Protein AF-A0A2P6MT93-F1 (afdb_monomer_lite)

Radius of gyration: 32.1 Å; chains: 1; bounding box: 104×76×61 Å

pLDDT: mean 71.65, std 24.91, range [32.03, 97.88]

Organism: NCBI:txid1890364

Sequence (193 aa):
MPLACPETCETSFSGNAHRGGPADTPFPGRIHRAAKRSVAVHQSGEQAFTMATGSTISANSSDGACASPQKDGDVSISRVDLHKAIVVLMGQLQGTYILRYSSEVGHYALSVVISSKIGHFRIRHLVDSMRDDPIYILLLQKGLRLYFTSLKELIEECTHKDILSYKSGSEFKYVRLTSPPPSWAWQNASGGS

InterPro domains:
  IPR000980 SH2 domain [PF00017] (77-156)
  IPR000980 SH2 domain [PS50001] (70-181)
  IPR036860 SH2 domain superfamily [G3DSA:3.30.505.10] (76-185)
  IPR036860 SH2 domain superfamily [SSF55550] (81-163)

Structure (mmCIF, N/CA/C/O backbone):
data_AF-A0A2P6MT93-F1
#
_entry.id   AF-A0A2P6MT93-F1
#
loop_
_atom_site.group_PDB
_atom_site.id
_atom_site.type_symbol
_atom_site.label_atom_id
_atom_site.label_alt_id
_atom_site.label_comp_id
_atom_site.label_asym_id
_atom_site.label_entity_id
_atom_site.label_seq_id
_atom_site.pdbx_PDB_ins_code
_atom_site.Cartn_x
_atom_site.Cartn_y
_atom_site.Cartn_z
_atom_site.occupancy
_atom_site.B_iso_or_equiv
_atom_site.auth_seq_id
_atom_site.auth_comp_id
_atom_site.auth_asym_id
_atom_site.auth_atom_id
_atom_site.pdbx_PDB_model_num
ATOM 1 N N . MET A 1 1 ? -65.326 37.963 4.364 1.00 42.09 1 MET A N 1
ATOM 2 C CA . MET A 1 1 ? -64.220 38.859 4.764 1.00 42.09 1 MET A CA 1
ATOM 3 C C . MET A 1 1 ? -63.450 39.269 3.508 1.00 42.09 1 MET A C 1
ATOM 5 O O . MET A 1 1 ? -63.429 38.460 2.588 1.00 42.09 1 MET A O 1
ATOM 9 N N . PRO A 1 2 ? -62.953 40.514 3.417 1.00 45.00 2 PRO A N 1
ATOM 10 C CA . PRO A 1 2 ? -62.636 41.190 2.151 1.00 45.00 2 PRO A CA 1
ATOM 11 C C . PRO A 1 2 ? -61.124 41.270 1.806 1.00 45.00 2 PRO A C 1
ATOM 13 O O . PRO A 1 2 ? -60.307 41.073 2.697 1.00 45.00 2 PRO A O 1
ATOM 16 N N . LEU A 1 3 ? -60.841 41.676 0.545 1.00 40.28 3 LEU A N 1
ATOM 17 C CA . LEU A 1 3 ? -59.678 42.443 0.001 1.00 40.28 3 LEU A CA 1
ATOM 18 C C . LEU A 1 3 ? -58.282 41.759 -0.016 1.00 40.28 3 LEU A C 1
ATOM 20 O O . LEU A 1 3 ? -57.911 41.117 0.951 1.00 40.28 3 LEU A O 1
ATOM 24 N N . ALA A 1 4 ? -57.401 41.874 -1.023 1.00 40.25 4 ALA A N 1
ATOM 25 C CA . ALA A 1 4 ? -57.334 42.621 -2.287 1.00 40.25 4 ALA A CA 1
ATOM 26 C C . ALA A 1 4 ? -56.228 42.015 -3.208 1.00 40.25 4 ALA A C 1
ATOM 28 O O . ALA A 1 4 ? -55.355 41.292 -2.734 1.00 40.25 4 ALA A O 1
ATOM 29 N N . CYS A 1 5 ? -56.300 42.318 -4.511 1.00 33.97 5 CYS A N 1
ATOM 30 C CA . CYS A 1 5 ? -55.373 41.994 -5.622 1.00 33.97 5 CYS A CA 1
ATOM 31 C C . CYS A 1 5 ? -54.077 42.867 -5.599 1.00 33.97 5 CYS A C 1
ATOM 33 O O . CYS A 1 5 ? -53.897 43.573 -4.608 1.00 33.97 5 CYS A O 1
ATOM 35 N N . PRO A 1 6 ? -53.292 43.061 -6.697 1.00 60.00 6 PRO A N 1
ATOM 36 C CA . PRO A 1 6 ? -52.868 42.240 -7.864 1.00 60.00 6 PRO A CA 1
ATOM 37 C C . PRO A 1 6 ? -51.329 42.354 -8.146 1.00 60.00 6 PRO A C 1
ATOM 39 O O . PRO A 1 6 ? -50.619 43.035 -7.422 1.00 60.00 6 PRO A O 1
ATOM 42 N N . GLU A 1 7 ? -50.817 41.713 -9.212 1.00 42.16 7 GLU A N 1
ATOM 43 C CA . GLU A 1 7 ? -50.047 42.333 -10.330 1.00 42.16 7 GLU A CA 1
ATOM 44 C C . GLU A 1 7 ? -49.010 41.409 -11.008 1.00 42.16 7 GLU A C 1
ATOM 46 O O . GLU A 1 7 ? -48.214 40.699 -10.400 1.00 42.16 7 GLU A O 1
ATOM 51 N N . THR A 1 8 ? -49.106 41.442 -12.333 1.00 43.72 8 THR A N 1
ATOM 52 C CA . THR A 1 8 ? -48.373 40.781 -13.417 1.00 43.72 8 THR A CA 1
ATOM 53 C C . THR A 1 8 ? -47.054 41.475 -13.763 1.00 43.72 8 THR A C 1
ATOM 55 O O . THR A 1 8 ? -46.961 42.686 -13.606 1.00 43.72 8 THR A O 1
ATOM 58 N N . CYS A 1 9 ? -46.120 40.763 -14.409 1.00 32.03 9 CYS A N 1
ATOM 59 C CA . CYS A 1 9 ? -45.423 41.308 -15.585 1.00 32.03 9 CYS A CA 1
ATOM 60 C C . CYS A 1 9 ? -44.730 40.207 -16.406 1.00 32.03 9 CYS A C 1
ATOM 62 O O . CYS A 1 9 ? -43.763 39.586 -15.967 1.00 32.03 9 CYS A O 1
ATOM 64 N N . GLU A 1 10 ? -45.236 39.995 -17.620 1.00 39.12 10 GLU A N 1
ATOM 65 C CA . GLU A 1 10 ? -44.499 39.407 -18.734 1.00 39.12 10 GLU A CA 1
ATOM 66 C C . GLU A 1 10 ? -43.530 40.449 -19.311 1.00 39.12 10 GLU A C 1
ATOM 68 O O . GLU A 1 10 ? -43.851 41.635 -19.376 1.00 39.12 10 GLU A O 1
ATOM 73 N N . THR A 1 11 ? -42.377 40.022 -19.824 1.00 39.56 11 THR A N 1
ATOM 74 C CA . THR A 1 11 ? -41.812 40.648 -21.031 1.00 39.56 11 THR A CA 1
ATOM 75 C C . THR A 1 11 ? -40.855 39.695 -21.734 1.00 39.56 11 THR A C 1
ATOM 77 O O . THR A 1 11 ? -39.729 39.439 -21.320 1.00 39.56 11 THR A O 1
ATOM 80 N N . SER A 1 12 ? -41.353 39.172 -22.841 1.00 39.94 12 SER A N 1
ATOM 81 C CA . SER A 1 12 ? -40.621 38.616 -23.967 1.00 39.94 12 SER A CA 1
ATOM 82 C C . SER A 1 12 ? -39.716 39.659 -24.635 1.00 39.94 12 SER A C 1
ATOM 84 O O . SER A 1 12 ? -40.160 40.775 -24.896 1.00 39.94 12 SER A O 1
ATOM 86 N N . PHE A 1 13 ? -38.509 39.253 -25.042 1.00 35.31 13 PHE A N 1
ATOM 87 C CA . PHE A 1 13 ? -37.839 39.827 -26.211 1.00 35.31 13 PHE A CA 1
ATOM 88 C C . PHE A 1 13 ? -37.495 38.718 -27.206 1.00 35.31 13 PHE A C 1
ATOM 90 O O . PHE A 1 13 ? -36.785 37.759 -26.909 1.00 35.31 13 PHE A O 1
ATOM 97 N N . SER A 1 14 ? -38.078 38.883 -28.388 1.00 38.84 14 SER A N 1
ATOM 98 C CA . SER A 1 14 ? -37.839 38.162 -29.631 1.00 38.84 14 SER A CA 1
ATOM 99 C C . SER A 1 14 ? -36.532 38.640 -30.276 1.00 38.84 14 SER A C 1
ATOM 101 O O . SER A 1 14 ? -36.175 39.810 -30.143 1.00 38.84 14 SER A O 1
ATOM 103 N N . GLY A 1 15 ? -35.841 37.768 -31.015 1.00 33.34 15 GLY A N 1
ATOM 104 C CA . GLY A 1 15 ? -34.652 38.146 -31.784 1.00 33.34 15 GLY A CA 1
ATOM 105 C C . GLY A 1 15 ? -34.031 36.976 -32.539 1.00 33.34 15 GLY A C 1
ATOM 106 O O . GLY A 1 15 ? -33.208 36.246 -32.006 1.00 33.34 15 GLY A O 1
ATOM 107 N N . ASN A 1 16 ? -34.480 36.797 -33.774 1.00 36.91 16 ASN A N 1
ATOM 108 C CA . ASN A 1 16 ? -34.269 35.658 -34.661 1.00 36.91 16 ASN A CA 1
ATOM 109 C C . ASN A 1 16 ? -32.954 35.739 -35.482 1.00 36.91 16 ASN A C 1
ATOM 111 O O . ASN A 1 16 ? -32.383 36.815 -35.634 1.00 36.91 16 ASN A O 1
ATOM 115 N N . ALA A 1 17 ? -32.629 34.618 -36.144 1.00 35.69 17 ALA A N 1
ATOM 116 C CA . ALA A 1 17 ? -31.931 34.489 -37.439 1.00 35.69 17 ALA A CA 1
ATOM 117 C C . ALA A 1 17 ? -30.401 34.218 -37.516 1.00 35.69 17 ALA A C 1
ATOM 119 O O . ALA A 1 17 ? -29.557 35.096 -37.396 1.00 35.69 17 ALA A O 1
ATOM 120 N N . HIS A 1 18 ? -30.113 32.962 -37.895 1.00 39.84 18 HIS A N 1
ATOM 121 C CA . HIS A 1 18 ? -29.273 32.501 -39.019 1.00 39.84 18 HIS A CA 1
ATOM 122 C C . HIS A 1 18 ? -27.910 33.157 -39.316 1.00 39.84 18 HIS A C 1
ATOM 124 O O . HIS A 1 18 ? -27.861 34.260 -39.848 1.00 39.84 18 HIS A O 1
ATOM 130 N N . ARG A 1 19 ? -26.839 32.341 -39.296 1.00 37.31 19 ARG A N 1
ATOM 131 C CA . ARG A 1 19 ? -26.078 31.910 -40.500 1.00 37.31 19 ARG A CA 1
ATOM 132 C C . ARG A 1 19 ? -24.782 31.168 -40.134 1.00 37.31 19 ARG A C 1
ATOM 134 O O . ARG A 1 19 ? -23.988 31.671 -39.358 1.00 37.31 19 ARG A O 1
ATOM 141 N N . GLY A 1 20 ? -24.526 30.069 -40.849 1.00 33.91 20 GLY A N 1
ATOM 142 C CA . GLY A 1 20 ? -23.225 29.855 -41.497 1.00 33.91 20 GLY A CA 1
ATOM 143 C C . GLY A 1 20 ? -22.160 29.036 -40.763 1.00 33.91 20 GLY A C 1
ATOM 144 O O . GLY A 1 20 ? -21.320 29.606 -40.092 1.00 33.91 20 GLY A O 1
ATOM 145 N N . GLY A 1 21 ? -22.127 27.732 -41.053 1.00 34.66 21 GLY A N 1
ATOM 146 C CA . GLY A 1 21 ? -20.985 27.086 -41.726 1.00 34.66 21 GLY A CA 1
ATOM 147 C C . GLY A 1 21 ? -19.678 26.792 -40.952 1.00 34.66 21 GLY A C 1
ATOM 148 O O . GLY A 1 21 ? -19.340 27.490 -40.005 1.00 34.66 21 GLY A O 1
ATOM 149 N N . PRO A 1 22 ? -18.931 25.745 -41.366 1.00 53.75 22 PRO A N 1
ATOM 150 C CA . PRO A 1 22 ? -17.810 25.154 -40.629 1.00 53.75 22 PRO A CA 1
ATOM 151 C C . PRO A 1 22 ? -16.451 25.739 -41.052 1.00 53.75 22 PRO A C 1
ATOM 153 O O . PRO A 1 22 ? -16.307 26.129 -42.206 1.00 53.75 22 PRO A O 1
ATOM 156 N N . ALA A 1 23 ? -15.446 25.722 -40.167 1.00 36.19 23 ALA A N 1
ATOM 157 C CA . ALA A 1 23 ? -14.025 25.661 -40.544 1.00 36.19 23 ALA A CA 1
ATOM 158 C C . ALA A 1 23 ? -13.108 25.479 -39.318 1.00 36.19 23 ALA A C 1
ATOM 160 O O . ALA A 1 23 ? -13.153 26.254 -38.367 1.00 36.19 23 ALA A O 1
ATOM 161 N N . ASP A 1 24 ? -12.274 24.446 -39.410 1.00 39.91 24 ASP A N 1
ATOM 162 C CA . ASP A 1 24 ? -10.861 24.410 -39.021 1.00 39.91 24 ASP A CA 1
ATOM 163 C C . ASP A 1 24 ? -10.445 24.879 -37.619 1.00 39.91 24 ASP A C 1
ATOM 165 O O . ASP A 1 24 ? -10.054 26.021 -37.380 1.00 39.91 24 ASP A O 1
ATOM 169 N N . THR A 1 25 ? -10.340 23.912 -36.705 1.00 49.34 25 THR A N 1
ATOM 170 C CA . THR A 1 25 ? -9.358 23.993 -35.619 1.00 49.34 25 THR A CA 1
ATOM 171 C C . THR A 1 25 ? -7.939 23.910 -36.199 1.00 49.34 25 THR A C 1
ATOM 173 O O . THR A 1 25 ? -7.615 22.908 -36.845 1.00 49.34 25 THR A O 1
ATOM 176 N N . PRO A 1 26 ? -7.057 24.892 -35.950 1.00 43.47 26 PRO A N 1
ATOM 177 C CA . PRO A 1 26 ? -5.672 24.824 -36.387 1.00 43.47 26 PRO A CA 1
ATOM 178 C C . PRO A 1 26 ? -4.893 23.825 -35.524 1.00 43.47 26 PRO A C 1
ATOM 180 O O . PRO A 1 26 ? -4.817 23.948 -34.302 1.00 43.47 26 PRO A O 1
ATOM 183 N N . PHE A 1 27 ? -4.274 22.845 -36.181 1.00 46.09 27 PHE A N 1
ATOM 184 C CA . PHE A 1 27 ? -3.202 22.040 -35.604 1.00 46.09 27 PHE A CA 1
ATOM 185 C C . PHE A 1 27 ? -2.036 22.958 -35.198 1.00 46.09 27 PHE A C 1
ATOM 187 O O . PHE A 1 27 ? -1.482 23.637 -36.069 1.00 46.09 27 PHE A O 1
ATOM 194 N N . PRO A 1 28 ? -1.575 22.960 -33.935 1.00 48.38 28 PRO A N 1
ATOM 195 C CA . PRO A 1 28 ? -0.252 23.476 -33.635 1.00 48.38 28 PRO A CA 1
ATOM 196 C C . PRO A 1 28 ? 0.783 22.497 -34.197 1.00 48.38 28 PRO A C 1
ATOM 198 O O . PRO A 1 28 ? 0.870 21.330 -33.812 1.00 48.38 28 PRO A O 1
ATOM 201 N N . GLY A 1 29 ? 1.519 22.991 -35.186 1.00 37.12 29 GLY A N 1
ATOM 202 C CA . GLY A 1 29 ? 2.485 22.234 -35.953 1.00 37.12 29 GLY A CA 1
ATOM 203 C C . GLY A 1 29 ? 3.809 21.969 -35.241 1.00 37.12 29 GLY A C 1
ATOM 204 O O . GLY A 1 29 ? 4.165 22.573 -34.234 1.00 37.12 29 GLY A O 1
ATOM 205 N N . ARG A 1 30 ? 4.571 21.105 -35.916 1.00 42.50 30 ARG A N 1
ATOM 206 C CA . ARG A 1 30 ? 6.013 21.231 -36.152 1.00 42.50 30 ARG A CA 1
ATOM 207 C C . ARG A 1 30 ? 6.868 21.371 -34.889 1.00 42.50 30 ARG A C 1
ATOM 209 O O . ARG A 1 30 ? 7.357 22.444 -34.549 1.00 42.50 30 ARG A O 1
ATOM 216 N N . ILE A 1 31 ? 7.188 20.225 -34.296 1.00 49.34 31 ILE A N 1
ATOM 217 C CA . ILE A 1 31 ? 8.346 20.130 -33.409 1.00 49.34 31 ILE A CA 1
ATOM 218 C C . ILE A 1 31 ? 9.611 20.263 -34.260 1.00 49.34 31 ILE A C 1
ATOM 220 O O . ILE A 1 31 ? 9.855 19.490 -35.190 1.00 49.34 31 ILE A O 1
ATOM 224 N N . HIS A 1 32 ? 10.387 21.296 -33.954 1.00 40.22 32 HIS A N 1
ATOM 225 C CA . HIS A 1 32 ? 11.690 21.550 -34.537 1.00 40.22 32 HIS A CA 1
ATOM 226 C C . HIS A 1 32 ? 12.650 20.392 -34.251 1.00 40.22 32 HIS A C 1
ATOM 228 O O . HIS A 1 32 ? 12.880 19.994 -33.110 1.00 40.22 32 HIS A O 1
ATOM 234 N N . ARG A 1 33 ? 13.247 19.900 -35.336 1.00 40.09 33 ARG A N 1
ATOM 235 C CA . ARG A 1 33 ? 14.404 19.009 -35.377 1.00 40.09 33 ARG A CA 1
ATOM 236 C C . ARG A 1 33 ? 15.594 19.714 -34.721 1.00 40.09 33 ARG A C 1
ATOM 238 O O . ARG A 1 33 ? 16.233 20.553 -35.350 1.00 40.09 33 ARG A O 1
ATOM 245 N N . ALA A 1 34 ? 15.891 19.379 -33.470 1.00 42.56 34 ALA A N 1
ATOM 246 C CA . ALA A 1 34 ? 17.147 19.755 -32.833 1.00 42.56 34 ALA A CA 1
ATOM 247 C C . ALA A 1 34 ? 18.220 18.716 -33.187 1.00 42.56 34 ALA A C 1
ATOM 249 O O . ALA A 1 34 ? 18.078 17.522 -32.928 1.00 42.56 34 ALA A O 1
ATOM 250 N N . ALA A 1 35 ? 19.276 19.192 -33.837 1.00 39.94 35 ALA A N 1
ATOM 251 C CA . ALA A 1 35 ? 20.424 18.418 -34.266 1.00 39.94 35 ALA A CA 1
ATOM 252 C C . ALA A 1 35 ? 21.197 17.824 -33.078 1.00 39.94 35 ALA A C 1
ATOM 254 O O . ALA A 1 35 ? 21.558 18.548 -32.152 1.00 39.94 35 ALA A O 1
ATOM 255 N N . LYS A 1 36 ? 21.565 16.540 -33.171 1.00 42.56 36 LYS A N 1
ATOM 256 C CA . LYS A 1 36 ? 22.781 16.015 -32.539 1.00 42.56 36 LYS A CA 1
ATOM 257 C C . LYS A 1 36 ? 23.556 15.127 -33.520 1.00 42.56 36 LYS A C 1
ATOM 259 O O . LYS A 1 36 ? 23.032 14.178 -34.092 1.00 42.56 36 LYS A O 1
ATOM 264 N N . ARG A 1 37 ? 24.809 15.548 -33.699 1.00 36.56 37 ARG A N 1
ATOM 265 C CA . ARG A 1 37 ? 25.987 14.929 -34.334 1.00 36.56 37 ARG A CA 1
ATOM 266 C C . ARG A 1 37 ? 26.098 13.441 -33.949 1.00 36.56 37 ARG A C 1
ATOM 268 O O . ARG A 1 37 ? 26.005 13.123 -32.772 1.00 36.56 37 ARG A O 1
ATOM 275 N N . SER A 1 38 ? 26.011 12.520 -34.910 1.00 37.34 38 SER A N 1
ATOM 276 C CA . SER A 1 38 ? 27.102 11.866 -35.665 1.00 37.34 38 SER A CA 1
ATOM 277 C C . SER A 1 38 ? 27.981 10.911 -34.849 1.00 37.34 38 SER A C 1
ATOM 279 O O . SER A 1 38 ? 28.862 11.385 -34.141 1.00 37.34 38 SER A O 1
ATOM 281 N N . VAL A 1 39 ? 27.831 9.598 -35.077 1.00 44.31 39 VAL A N 1
ATOM 282 C CA . VAL A 1 39 ? 28.952 8.649 -35.219 1.00 44.31 39 VAL A CA 1
ATOM 283 C C . VAL A 1 39 ? 28.538 7.590 -36.246 1.00 44.31 39 VAL A C 1
ATOM 285 O O . VAL A 1 39 ? 27.563 6.869 -36.051 1.00 44.31 39 VAL A O 1
ATOM 288 N N . ALA A 1 40 ? 29.258 7.549 -37.365 1.00 41.66 40 ALA A N 1
ATOM 289 C CA . ALA A 1 40 ? 29.216 6.456 -38.323 1.00 41.66 40 ALA A CA 1
ATOM 290 C C . ALA A 1 40 ? 30.015 5.280 -37.747 1.00 41.66 40 ALA A C 1
ATOM 292 O O . ALA A 1 40 ? 31.150 5.475 -37.315 1.00 41.66 40 ALA A O 1
ATOM 293 N N . VAL A 1 41 ? 29.447 4.075 -37.753 1.00 42.06 41 VAL A N 1
ATOM 294 C CA . VAL A 1 41 ? 30.205 2.846 -37.501 1.00 42.06 41 VAL A CA 1
ATOM 295 C C . VAL A 1 41 ? 30.274 2.075 -38.810 1.00 42.06 41 VAL A C 1
ATOM 297 O O . VAL A 1 41 ? 29.257 1.715 -39.399 1.00 42.06 41 VAL A O 1
ATOM 300 N N . HIS A 1 42 ? 31.508 1.916 -39.278 1.00 38.75 42 HIS A N 1
ATOM 301 C CA . HIS A 1 42 ? 31.903 1.180 -40.468 1.00 38.75 42 HIS A CA 1
ATOM 302 C C . HIS A 1 42 ? 31.437 -0.283 -40.413 1.00 38.75 42 HIS A C 1
ATOM 304 O O . HIS A 1 42 ? 31.666 -0.980 -39.427 1.00 38.75 42 HIS A O 1
ATOM 310 N N . GLN A 1 43 ? 30.860 -0.751 -41.521 1.00 40.16 43 GLN A N 1
ATOM 311 C CA . GLN A 1 43 ? 30.820 -2.163 -41.892 1.00 40.16 43 GLN A CA 1
ATOM 312 C C . GLN A 1 43 ? 32.155 -2.556 -42.542 1.00 40.16 43 GLN A C 1
ATOM 314 O O . GLN A 1 43 ? 32.582 -1.926 -43.505 1.00 40.16 43 GLN A O 1
ATOM 319 N N . SER A 1 44 ? 32.778 -3.608 -42.019 1.00 40.91 44 SER A N 1
ATOM 320 C CA . SER A 1 44 ? 33.755 -4.501 -42.666 1.00 40.91 44 SER A CA 1
ATOM 321 C C . SER A 1 44 ? 33.913 -5.665 -41.678 1.00 40.91 44 SER A C 1
ATOM 323 O O . SER A 1 44 ? 34.146 -5.414 -40.504 1.00 40.91 44 SER A O 1
ATOM 325 N N . GLY A 1 45 ? 33.626 -6.926 -41.982 1.00 37.44 45 GLY A N 1
ATOM 326 C CA . GLY A 1 45 ? 34.151 -7.700 -43.097 1.00 37.44 45 GLY A CA 1
ATOM 327 C C . GLY A 1 45 ? 35.186 -8.688 -42.535 1.00 37.44 45 GLY A C 1
ATOM 328 O O . GLY A 1 45 ? 36.225 -8.254 -42.061 1.00 37.44 45 GLY A O 1
ATOM 329 N N . GLU A 1 46 ? 34.852 -9.982 -42.609 1.00 41.81 46 GLU A N 1
ATOM 330 C CA . GLU A 1 46 ? 35.756 -11.153 -42.665 1.00 41.81 46 GLU A CA 1
ATOM 331 C C . GLU A 1 46 ? 36.234 -11.883 -41.380 1.00 41.81 46 GLU A C 1
ATOM 333 O O . GLU A 1 46 ? 37.100 -11.455 -40.629 1.00 41.81 46 GLU A O 1
ATOM 338 N N . GLN A 1 47 ? 35.605 -13.057 -41.200 1.00 43.69 47 GLN A N 1
ATOM 339 C CA . GLN A 1 47 ? 36.095 -14.415 -40.886 1.00 43.69 47 GLN A CA 1
ATOM 340 C C . GLN A 1 47 ? 37.470 -14.645 -40.221 1.00 43.69 47 GLN A C 1
ATOM 342 O O . GLN A 1 47 ? 38.510 -14.329 -40.786 1.00 43.69 47 GLN A O 1
ATOM 347 N N . ALA A 1 48 ? 37.464 -15.473 -39.165 1.00 38.19 48 ALA A N 1
ATOM 348 C CA . ALA A 1 48 ? 38.432 -16.563 -38.996 1.00 38.19 48 ALA A CA 1
ATOM 349 C C . ALA A 1 48 ? 37.845 -17.687 -38.121 1.00 38.19 48 ALA A C 1
ATOM 351 O O . ALA A 1 48 ? 37.415 -17.464 -36.991 1.00 38.19 48 ALA A O 1
ATOM 352 N N . PHE A 1 49 ? 37.828 -18.900 -38.674 1.00 40.09 49 PHE A N 1
ATOM 353 C CA . PHE A 1 49 ? 37.539 -20.151 -37.981 1.00 40.09 49 PHE A CA 1
ATOM 354 C C . PHE A 1 49 ? 38.736 -20.559 -37.115 1.00 40.09 49 PHE A C 1
ATOM 356 O O . PHE A 1 49 ? 39.850 -20.647 -37.626 1.00 40.09 49 PHE A O 1
ATOM 363 N N . THR A 1 50 ? 38.500 -20.939 -35.860 1.00 47.41 50 THR A N 1
ATOM 364 C CA . THR A 1 50 ? 39.387 -21.851 -35.126 1.00 47.41 50 THR A CA 1
ATOM 365 C C . THR A 1 50 ? 38.557 -22.882 -34.368 1.00 47.41 50 THR A C 1
ATOM 367 O O . THR A 1 50 ? 37.810 -22.584 -33.440 1.00 47.41 50 THR A O 1
ATOM 370 N N . MET A 1 51 ? 38.679 -24.127 -34.824 1.00 39.84 51 MET A N 1
ATOM 371 C CA . MET A 1 51 ? 38.192 -25.328 -34.159 1.00 39.84 51 MET A CA 1
ATOM 372 C C . MET A 1 51 ? 39.151 -25.677 -33.021 1.00 39.84 51 MET A C 1
ATOM 374 O O . MET A 1 51 ? 40.345 -25.848 -33.258 1.00 39.84 51 MET A O 1
ATOM 378 N N . ALA A 1 52 ? 38.629 -25.850 -31.811 1.00 45.69 52 ALA A N 1
ATOM 379 C CA . ALA A 1 52 ? 39.302 -26.604 -30.762 1.00 45.69 52 ALA A CA 1
ATOM 380 C C . ALA A 1 52 ? 38.259 -27.427 -30.001 1.00 45.69 52 ALA A C 1
ATOM 382 O O . ALA A 1 52 ? 37.477 -26.926 -29.197 1.00 45.69 52 ALA A O 1
ATOM 383 N N . THR A 1 53 ? 3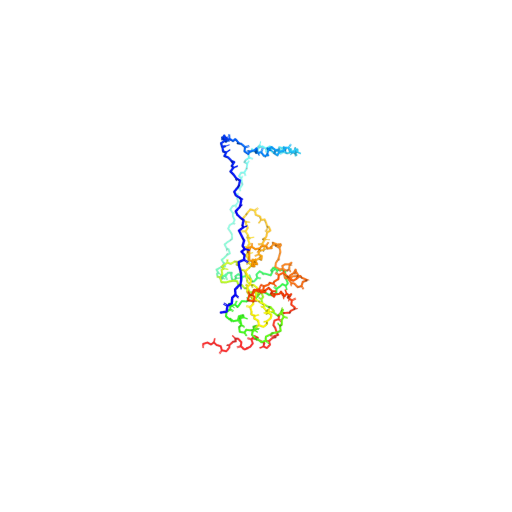8.236 -28.715 -30.322 1.00 49.94 53 THR A N 1
ATOM 384 C CA . THR A 1 53 ? 37.552 -29.771 -29.584 1.00 49.94 53 THR A CA 1
ATOM 385 C C . THR A 1 53 ? 38.188 -29.939 -28.207 1.00 49.94 53 THR A C 1
ATOM 387 O O . THR A 1 53 ? 39.383 -30.211 -28.110 1.00 49.94 53 THR A O 1
ATOM 390 N N . GLY A 1 54 ? 37.381 -29.847 -27.153 1.00 38.19 54 GLY A N 1
ATOM 391 C CA . GLY A 1 54 ? 37.781 -30.169 -25.786 1.00 38.19 54 GLY A CA 1
ATOM 392 C C . GLY A 1 54 ? 36.550 -30.367 -24.912 1.00 38.19 54 GLY A C 1
ATOM 393 O O . GLY A 1 54 ? 36.046 -29.421 -24.322 1.00 38.19 54 GLY A O 1
ATOM 394 N N . SER A 1 55 ? 36.036 -31.597 -24.885 1.00 42.38 55 SER A N 1
ATOM 395 C CA . SER A 1 55 ? 34.956 -32.013 -23.990 1.00 42.38 55 SER A CA 1
ATOM 396 C C . SER A 1 55 ? 35.459 -32.123 -22.552 1.00 42.38 55 SER A C 1
ATOM 398 O O . SER A 1 55 ? 36.374 -32.898 -22.290 1.00 42.38 55 SER A O 1
ATOM 400 N N . THR A 1 56 ? 34.776 -31.470 -21.614 1.00 43.69 56 THR A N 1
ATOM 401 C CA . THR A 1 56 ? 34.552 -32.015 -20.270 1.00 43.69 56 THR A CA 1
ATOM 402 C C . THR A 1 56 ? 33.080 -31.839 -19.920 1.00 43.69 56 THR A C 1
ATOM 404 O O . THR A 1 56 ? 32.542 -30.740 -19.824 1.00 43.69 56 THR A O 1
ATOM 407 N N . ILE A 1 57 ? 32.405 -32.976 -19.800 1.00 43.09 57 ILE A N 1
ATOM 408 C CA . ILE A 1 57 ? 31.008 -33.102 -19.411 1.00 43.09 57 ILE A CA 1
ATOM 409 C C . ILE A 1 57 ? 31.009 -33.024 -17.881 1.00 43.09 57 ILE A C 1
ATOM 411 O O . ILE A 1 57 ? 31.523 -33.937 -17.240 1.00 43.09 57 ILE A O 1
ATOM 415 N N . SER A 1 58 ? 30.476 -31.953 -17.288 1.00 38.53 58 SER A N 1
ATOM 416 C CA . SER A 1 58 ? 30.143 -31.953 -15.857 1.00 38.53 58 SER A CA 1
ATOM 417 C C . SER A 1 58 ? 28.637 -32.096 -15.723 1.00 38.53 58 SER A C 1
ATOM 419 O O . SER A 1 58 ? 27.871 -31.196 -16.063 1.00 38.53 58 SER A O 1
ATOM 421 N N . ALA A 1 59 ? 28.224 -33.283 -15.292 1.00 47.25 59 ALA A N 1
ATOM 422 C CA . ALA A 1 59 ? 26.848 -33.613 -14.988 1.00 47.25 59 ALA A CA 1
ATOM 423 C C . ALA A 1 59 ? 26.483 -33.072 -13.603 1.00 47.25 59 ALA A C 1
ATOM 425 O O . ALA A 1 59 ? 26.956 -33.591 -12.596 1.00 47.25 59 ALA A O 1
ATOM 426 N N . ASN A 1 60 ? 25.582 -32.093 -13.554 1.00 37.97 60 ASN A N 1
ATOM 427 C CA . ASN A 1 60 ? 24.871 -31.728 -12.335 1.00 37.97 60 ASN A CA 1
ATOM 428 C C . ASN A 1 60 ? 23.390 -31.551 -12.699 1.00 37.97 60 ASN A C 1
ATOM 430 O O . ASN A 1 60 ? 22.964 -30.502 -13.178 1.00 37.97 60 ASN A O 1
ATOM 434 N N . SER A 1 61 ? 22.632 -32.639 -12.540 1.00 39.16 61 SER A N 1
ATOM 435 C CA . SER A 1 61 ? 21.171 -32.612 -12.443 1.00 39.16 61 SER A CA 1
ATOM 436 C C . SER A 1 61 ? 20.726 -31.991 -11.118 1.00 39.16 61 SER A C 1
ATOM 438 O O . SER A 1 61 ? 21.502 -31.957 -10.165 1.00 39.16 61 SER A O 1
ATOM 440 N N . SER A 1 62 ? 19.447 -31.595 -11.107 1.00 48.12 62 SER A N 1
ATOM 441 C CA . SER A 1 62 ? 18.591 -31.222 -9.968 1.00 48.12 62 SER A CA 1
ATOM 442 C C . SER A 1 62 ? 19.022 -29.988 -9.172 1.00 48.12 62 SER A C 1
ATOM 444 O O . SER A 1 62 ? 19.915 -30.046 -8.341 1.00 48.12 62 SER A O 1
ATOM 446 N N . ASP A 1 63 ? 18.349 -28.858 -9.383 1.00 40.88 63 ASP A N 1
ATOM 447 C CA . ASP A 1 63 ? 17.136 -28.546 -8.623 1.00 40.88 63 ASP A CA 1
ATOM 448 C C . ASP A 1 63 ? 16.530 -27.227 -9.103 1.00 40.88 63 ASP A C 1
ATOM 450 O O . ASP A 1 63 ? 17.228 -26.297 -9.510 1.00 40.88 63 ASP A O 1
ATOM 454 N N . GLY A 1 64 ? 15.198 -27.171 -9.111 1.00 43.25 64 GLY A N 1
ATOM 455 C CA . GLY A 1 64 ? 14.449 -25.984 -9.494 1.00 43.25 64 GLY A CA 1
ATOM 456 C C . GLY A 1 64 ? 14.915 -24.785 -8.679 1.00 43.25 64 GLY A C 1
ATOM 457 O O . GLY A 1 64 ? 14.783 -24.775 -7.456 1.00 43.25 64 GLY A O 1
ATOM 458 N N . ALA A 1 65 ? 15.439 -23.773 -9.372 1.00 36.28 65 ALA A N 1
ATOM 459 C CA . ALA A 1 65 ? 15.715 -22.472 -8.795 1.00 36.28 65 ALA A CA 1
ATOM 460 C C . ALA A 1 65 ? 14.393 -21.899 -8.273 1.00 36.28 65 ALA A C 1
ATOM 462 O O . ALA A 1 65 ? 13.589 -21.317 -9.003 1.00 36.28 65 ALA A O 1
ATOM 463 N N . CYS A 1 66 ? 14.152 -22.119 -6.986 1.00 38.53 66 CYS A N 1
ATOM 464 C CA . CYS A 1 66 ? 13.207 -21.369 -6.198 1.00 38.53 66 CYS A CA 1
ATOM 465 C C . CYS A 1 66 ? 13.554 -19.894 -6.396 1.00 38.53 66 CYS A C 1
ATOM 467 O O . CYS A 1 66 ? 14.637 -19.449 -6.027 1.00 38.53 66 CYS A O 1
ATOM 469 N N . ALA A 1 67 ? 12.659 -19.154 -7.056 1.00 44.88 67 ALA A N 1
ATOM 470 C CA . ALA A 1 67 ? 12.824 -17.727 -7.264 1.00 44.88 67 ALA A CA 1
ATOM 471 C C . ALA A 1 67 ? 13.101 -17.070 -5.906 1.00 44.88 67 ALA A C 1
ATOM 473 O O . ALA A 1 67 ? 12.226 -16.998 -5.032 1.00 44.88 67 ALA A O 1
ATOM 474 N N . SER A 1 68 ? 14.353 -16.653 -5.723 1.00 45.72 68 SER A N 1
ATOM 475 C CA . SER A 1 68 ? 14.809 -15.906 -4.564 1.00 45.72 68 SER A CA 1
ATOM 476 C C . SER A 1 68 ? 13.876 -14.713 -4.364 1.00 45.72 68 SER A C 1
ATOM 478 O O . SER A 1 68 ? 13.472 -14.092 -5.351 1.00 45.72 68 SER A O 1
ATOM 480 N N . PRO A 1 69 ? 13.502 -14.355 -3.124 1.00 42.94 69 PRO A N 1
ATOM 481 C CA . PRO A 1 69 ? 12.812 -13.096 -2.900 1.00 42.94 69 PRO A CA 1
ATOM 482 C C . PRO A 1 69 ? 13.707 -11.971 -3.431 1.00 42.94 69 PRO A C 1
ATOM 484 O O . PRO A 1 69 ? 14.782 -11.722 -2.886 1.00 42.94 69 PRO A O 1
ATOM 487 N N . GLN A 1 70 ? 13.283 -11.330 -4.523 1.00 45.12 70 GLN A N 1
ATOM 488 C CA . GLN A 1 70 ? 13.896 -10.101 -5.011 1.00 45.12 70 GLN A CA 1
ATOM 489 C C . GLN A 1 70 ? 13.819 -9.085 -3.868 1.00 45.12 70 GLN A C 1
ATOM 491 O O . GLN A 1 70 ? 12.742 -8.593 -3.530 1.00 45.12 70 GLN A O 1
ATOM 496 N N . LYS A 1 71 ? 14.962 -8.832 -3.224 1.00 42.88 71 LYS A N 1
ATOM 497 C CA . LYS A 1 71 ? 15.145 -7.708 -2.309 1.00 42.88 71 LYS A CA 1
ATOM 498 C C . LYS A 1 71 ? 15.242 -6.447 -3.159 1.00 42.88 71 LYS A C 1
ATOM 500 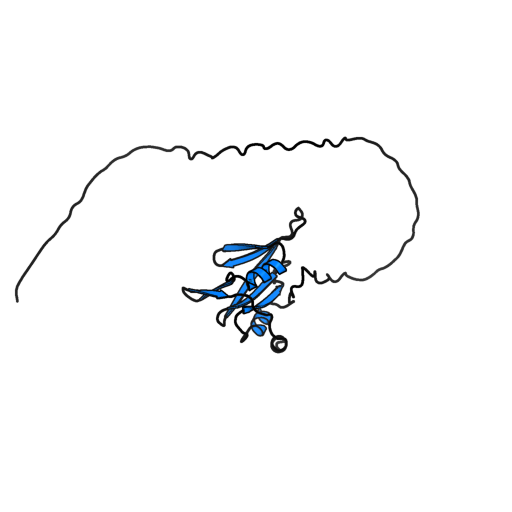O O . LYS A 1 71 ? 16.338 -6.000 -3.478 1.00 42.88 71 LYS A O 1
ATOM 505 N N . ASP A 1 72 ? 14.098 -5.902 -3.547 1.00 52.44 72 ASP A N 1
ATOM 506 C CA . ASP A 1 72 ? 14.042 -4.522 -4.012 1.00 52.44 72 ASP A CA 1
ATOM 507 C C . ASP A 1 72 ? 14.062 -3.621 -2.766 1.00 52.44 72 ASP A C 1
ATOM 509 O O . ASP A 1 72 ? 13.070 -3.514 -2.047 1.00 52.44 72 ASP A O 1
ATOM 513 N N . GLY A 1 73 ? 15.264 -3.135 -2.434 1.00 55.59 73 GLY A N 1
ATOM 514 C CA . GLY A 1 73 ? 15.567 -2.111 -1.430 1.00 55.59 73 GLY A CA 1
ATOM 515 C C . GLY A 1 73 ? 14.786 -2.152 -0.114 1.00 55.59 73 GLY A C 1
ATOM 516 O O . GLY A 1 73 ? 13.774 -1.489 -0.018 1.00 55.59 73 GLY A O 1
ATOM 517 N N . ASP A 1 74 ? 15.309 -2.820 0.922 1.00 72.06 74 ASP A N 1
ATOM 518 C CA . ASP A 1 74 ? 14.994 -2.672 2.371 1.00 72.06 74 ASP A CA 1
ATOM 519 C C . ASP A 1 74 ? 13.514 -2.701 2.846 1.00 72.06 74 ASP A C 1
ATOM 521 O O . ASP A 1 74 ? 13.234 -2.718 4.044 1.00 72.06 74 ASP A O 1
ATOM 525 N N . VAL A 1 75 ? 12.533 -2.757 1.945 1.00 85.31 75 VAL A N 1
ATOM 526 C CA . VAL A 1 75 ? 11.112 -2.789 2.282 1.00 85.31 75 VAL A CA 1
ATOM 527 C C . VAL A 1 75 ? 10.672 -4.236 2.467 1.00 85.31 75 VAL A C 1
ATOM 529 O O . VAL A 1 75 ? 10.866 -5.101 1.612 1.00 85.31 75 VAL A O 1
ATOM 532 N N . SER A 1 76 ? 10.022 -4.506 3.595 1.00 88.94 76 SER A N 1
ATOM 533 C CA . SER A 1 76 ? 9.476 -5.829 3.888 1.00 88.94 76 SER A CA 1
ATOM 534 C C . SER A 1 76 ? 8.177 -6.072 3.116 1.00 88.94 76 SER A C 1
ATOM 536 O O . SER A 1 76 ? 7.143 -5.470 3.409 1.00 88.94 76 SER A O 1
ATOM 538 N N . ILE A 1 77 ? 8.221 -6.991 2.149 1.00 92.75 77 ILE A N 1
ATOM 539 C CA . ILE A 1 77 ? 7.052 -7.427 1.376 1.00 92.75 77 ILE A CA 1
ATOM 540 C C . ILE A 1 77 ? 6.523 -8.735 1.962 1.00 92.75 77 ILE A C 1
ATOM 542 O O . ILE A 1 77 ? 7.219 -9.749 2.011 1.00 92.75 77 ILE A O 1
ATOM 546 N N . SER A 1 78 ? 5.264 -8.729 2.385 1.00 92.50 78 SER A N 1
ATOM 547 C CA . SER A 1 78 ? 4.622 -9.881 3.013 1.00 92.50 78 SER A CA 1
ATOM 548 C C . SER A 1 78 ? 3.967 -10.805 1.979 1.00 92.50 78 SER A C 1
ATOM 550 O O . SER A 1 78 ? 3.218 -10.364 1.104 1.00 92.50 78 SER A O 1
ATOM 552 N N . ARG A 1 79 ? 4.191 -12.119 2.109 1.00 90.75 79 ARG A N 1
ATOM 553 C CA . ARG A 1 79 ? 3.484 -13.167 1.347 1.00 90.75 79 ARG A CA 1
ATOM 554 C C . ARG A 1 79 ? 2.161 -13.516 2.029 1.00 90.75 79 ARG A C 1
ATOM 556 O O . ARG A 1 79 ? 2.007 -14.594 2.594 1.00 90.75 79 ARG A O 1
ATOM 563 N N . VAL A 1 80 ? 1.229 -12.569 2.020 1.00 91.56 80 VAL A N 1
ATOM 564 C CA . VAL A 1 80 ? -0.121 -12.751 2.563 1.00 91.56 80 VAL A CA 1
ATOM 565 C C . VAL A 1 80 ? -1.165 -12.283 1.565 1.00 91.56 80 VAL A C 1
ATOM 567 O O . VAL A 1 80 ? -0.959 -11.299 0.850 1.00 91.56 80 VAL A O 1
ATOM 570 N N . ASP A 1 81 ? -2.289 -12.988 1.521 1.00 92.50 81 ASP A N 1
ATOM 571 C CA . ASP A 1 81 ? -3.437 -12.562 0.735 1.00 92.50 81 ASP A CA 1
ATOM 572 C C . ASP A 1 81 ? -4.162 -11.368 1.384 1.00 92.50 81 ASP A C 1
ATOM 574 O O . ASP A 1 81 ? -3.801 -10.858 2.452 1.00 92.50 81 ASP A O 1
ATOM 578 N N . LEU A 1 82 ? -5.194 -10.890 0.690 1.00 92.88 82 LEU A N 1
ATOM 579 C CA . LEU A 1 82 ? -6.024 -9.783 1.147 1.00 92.88 82 LEU A CA 1
ATOM 580 C C . LEU A 1 82 ? -6.736 -10.091 2.472 1.00 92.88 82 LEU A C 1
ATOM 582 O O . LEU A 1 82 ? -6.791 -9.221 3.337 1.00 92.88 82 LEU A O 1
ATOM 586 N N . HIS A 1 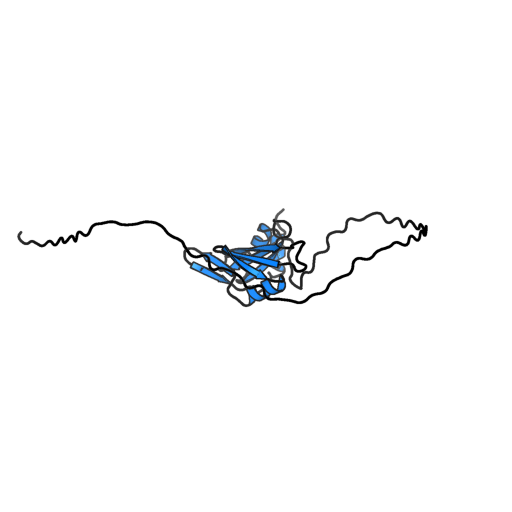83 ? -7.286 -11.296 2.622 1.00 93.94 83 HIS A N 1
ATOM 587 C CA . HIS A 1 83 ? -8.080 -11.667 3.788 1.00 93.94 83 HIS A CA 1
ATOM 588 C C . HIS A 1 83 ? -7.211 -11.696 5.045 1.00 93.94 83 HIS A C 1
ATOM 590 O O . HIS A 1 83 ? -7.526 -11.048 6.041 1.00 93.94 83 HIS A O 1
ATOM 596 N N . LYS A 1 84 ? -6.051 -12.348 4.968 1.00 94.00 84 LYS A N 1
ATOM 597 C CA . LYS A 1 84 ? -5.086 -12.395 6.062 1.00 94.00 84 LYS A CA 1
ATOM 598 C C . LYS A 1 84 ? -4.570 -11.002 6.423 1.00 94.00 84 LYS A C 1
ATOM 600 O O . LYS A 1 84 ? -4.471 -10.680 7.603 1.00 94.00 84 LYS A O 1
ATOM 605 N N . ALA A 1 85 ? -4.303 -10.145 5.433 1.00 95.62 85 ALA A N 1
ATOM 606 C CA . ALA A 1 85 ? -3.922 -8.755 5.689 1.00 95.62 85 ALA A CA 1
ATOM 607 C C . ALA A 1 85 ? -5.019 -7.972 6.430 1.00 95.62 85 ALA A C 1
ATOM 609 O O . ALA A 1 85 ? -4.704 -7.178 7.314 1.00 95.62 85 ALA A O 1
ATOM 610 N N . ILE A 1 86 ? -6.295 -8.213 6.105 1.00 95.62 86 ILE A N 1
ATOM 611 C CA . ILE A 1 86 ? -7.426 -7.607 6.818 1.00 95.62 86 ILE A CA 1
ATOM 612 C C . ILE A 1 86 ? -7.440 -8.052 8.281 1.00 95.62 86 ILE A C 1
ATOM 614 O O . ILE A 1 86 ? -7.517 -7.203 9.164 1.00 95.62 86 ILE A O 1
ATOM 618 N N . VAL A 1 87 ? -7.313 -9.357 8.541 1.00 95.44 87 VAL A N 1
ATOM 619 C CA . VAL A 1 87 ? -7.310 -9.913 9.904 1.00 95.44 87 VAL A CA 1
ATOM 620 C C . VAL A 1 87 ? -6.170 -9.331 10.745 1.00 95.44 87 VAL A C 1
ATOM 622 O O . VAL A 1 87 ? -6.406 -8.915 11.874 1.00 95.44 87 VAL A O 1
ATOM 625 N N . VAL A 1 88 ? -4.955 -9.233 10.189 1.00 95.81 88 VAL A N 1
ATOM 626 C CA . VAL A 1 88 ? -3.790 -8.659 10.894 1.00 95.81 88 VAL A CA 1
ATOM 627 C C . VAL A 1 88 ? -3.986 -7.171 11.207 1.00 95.81 88 VAL A C 1
ATOM 629 O O . VAL A 1 88 ? -3.599 -6.711 12.279 1.00 95.81 88 VAL A O 1
ATOM 632 N N . LEU A 1 89 ? -4.569 -6.407 10.279 1.00 96.50 89 LEU A N 1
ATOM 633 C CA . LEU A 1 89 ? -4.765 -4.959 10.430 1.00 96.50 89 LEU A CA 1
ATOM 634 C C . LEU A 1 89 ? -6.004 -4.588 11.253 1.00 96.50 89 LEU A C 1
ATOM 636 O O . LEU A 1 89 ? -6.164 -3.427 11.638 1.00 96.50 89 LEU A O 1
ATOM 640 N N . MET A 1 90 ? -6.885 -5.543 11.537 1.00 95.06 90 MET A N 1
ATOM 641 C CA . MET A 1 90 ? -8.091 -5.289 12.309 1.00 95.06 90 MET A CA 1
ATOM 642 C C . MET A 1 90 ? -7.734 -4.901 13.751 1.00 95.06 90 MET A C 1
ATOM 644 O O . MET A 1 90 ? -6.958 -5.577 14.422 1.00 95.06 90 MET A O 1
ATOM 648 N N . GLY A 1 91 ? -8.284 -3.779 14.221 1.00 93.25 91 GLY A N 1
ATOM 649 C CA . GLY A 1 91 ? -7.990 -3.239 15.553 1.00 93.25 91 GLY A CA 1
ATOM 650 C C . GLY A 1 91 ? -6.608 -2.588 15.701 1.00 93.25 91 GLY A C 1
ATOM 651 O O . GLY A 1 91 ? -6.265 -2.175 16.806 1.00 93.25 91 GLY A O 1
ATOM 652 N N . GLN A 1 92 ? -5.822 -2.474 14.623 1.00 96.25 92 GLN A N 1
ATOM 653 C CA . GLN A 1 92 ? -4.536 -1.771 14.650 1.00 96.25 92 GLN A CA 1
ATOM 654 C C . GLN A 1 92 ? -4.713 -0.246 14.586 1.00 96.25 92 GLN A C 1
ATOM 656 O O . GLN A 1 92 ? -5.785 0.272 14.259 1.00 96.25 92 GLN A O 1
ATOM 661 N N . LEU A 1 93 ? -3.641 0.480 14.910 1.00 96.75 93 LEU A N 1
ATOM 662 C CA . LEU A 1 93 ? -3.627 1.942 14.918 1.00 96.75 93 LEU A CA 1
ATOM 663 C C . LEU A 1 93 ? -3.673 2.526 13.499 1.00 96.75 93 LEU A C 1
ATOM 665 O O . LEU A 1 93 ? -3.315 1.883 12.512 1.00 96.75 93 LEU A O 1
ATOM 669 N N . GLN A 1 94 ? -4.106 3.784 13.394 1.00 96.56 94 GLN A N 1
ATOM 670 C CA . GLN A 1 94 ? -4.112 4.503 12.123 1.00 96.56 94 GLN A CA 1
ATOM 671 C C . GLN A 1 94 ? -2.698 4.580 11.523 1.00 96.56 94 GLN A C 1
ATOM 673 O O . GLN A 1 94 ? -1.722 4.858 12.219 1.00 96.56 94 GLN A O 1
ATOM 678 N N . GLY A 1 95 ? -2.605 4.344 10.213 1.00 97.25 95 GLY A N 1
ATOM 679 C CA . GLY A 1 95 ? -1.338 4.339 9.484 1.00 97.25 95 GLY A CA 1
ATOM 680 C C . GLY A 1 95 ? -0.563 3.023 9.570 1.00 97.25 95 GLY A C 1
ATOM 681 O O . GLY A 1 95 ? 0.412 2.866 8.833 1.00 97.25 95 GLY A O 1
ATOM 682 N N . THR A 1 96 ? -1.006 2.055 10.386 1.00 97.69 96 THR A N 1
ATOM 683 C CA . THR A 1 96 ? -0.431 0.706 10.370 1.00 97.69 96 THR A CA 1
ATOM 684 C C . THR A 1 96 ? -0.687 0.050 9.019 1.00 97.69 96 THR A C 1
ATOM 686 O O . THR A 1 96 ? -1.818 0.076 8.520 1.00 97.69 96 THR A O 1
ATOM 689 N N . TYR A 1 97 ? 0.355 -0.525 8.414 1.00 97.88 97 TYR A N 1
ATOM 690 C CA . TYR A 1 97 ? 0.298 -0.967 7.023 1.00 97.88 97 TYR A CA 1
ATOM 691 C C . TYR A 1 97 ? 1.019 -2.280 6.745 1.00 97.88 97 TYR A C 1
ATOM 693 O O . TYR A 1 97 ? 1.950 -2.666 7.438 1.00 97.88 97 TYR A O 1
ATOM 701 N N . ILE A 1 98 ? 0.601 -2.948 5.672 1.00 97.31 98 ILE A N 1
ATOM 702 C CA . ILE A 1 98 ? 1.238 -4.139 5.116 1.00 97.31 98 ILE A CA 1
ATOM 703 C C . ILE A 1 98 ? 1.430 -3.910 3.620 1.00 97.31 98 ILE A C 1
ATOM 705 O O . ILE A 1 98 ? 0.453 -3.769 2.875 1.00 97.31 98 ILE A O 1
ATOM 709 N N . LEU A 1 99 ? 2.686 -3.922 3.174 1.00 97.31 99 LEU A N 1
ATOM 710 C CA . LEU A 1 99 ? 3.018 -4.116 1.767 1.00 97.31 99 LEU A CA 1
ATOM 711 C C . LEU A 1 99 ? 3.036 -5.618 1.479 1.00 97.31 99 LEU A C 1
ATOM 713 O O . LEU A 1 99 ? 3.707 -6.385 2.169 1.00 97.31 99 LEU A O 1
ATOM 717 N N . ARG A 1 100 ? 2.276 -6.053 0.478 1.00 96.00 100 ARG A N 1
ATOM 718 C CA . ARG A 1 100 ? 2.115 -7.470 0.135 1.00 96.00 100 ARG A CA 1
ATOM 719 C C . ARG A 1 100 ? 2.139 -7.690 -1.367 1.00 96.00 100 ARG A C 1
ATOM 721 O O . ARG A 1 100 ? 1.875 -6.772 -2.144 1.00 96.00 100 ARG A O 1
ATOM 728 N N . TYR A 1 101 ? 2.395 -8.928 -1.769 1.00 93.81 101 TYR A N 1
ATOM 729 C CA . TYR A 1 101 ? 2.143 -9.342 -3.145 1.00 93.81 101 TYR A CA 1
ATOM 730 C C . TYR A 1 101 ? 0.646 -9.224 -3.466 1.00 93.81 101 TYR A C 1
ATOM 732 O O . TYR A 1 101 ? -0.226 -9.476 -2.623 1.00 93.81 101 TYR A O 1
ATOM 740 N N . SER A 1 102 ? 0.347 -8.790 -4.686 1.00 90.69 102 SER A N 1
ATOM 741 C CA . SER A 1 102 ? -1.007 -8.833 -5.223 1.00 90.69 102 SER A CA 1
ATOM 742 C C . SER A 1 102 ? -1.357 -10.265 -5.632 1.00 90.69 102 SER A C 1
ATOM 744 O O . SER A 1 102 ? -0.479 -11.092 -5.863 1.00 90.69 102 SER A O 1
ATOM 746 N N . SER A 1 103 ? -2.651 -10.554 -5.761 1.00 85.06 103 SER A N 1
ATOM 747 C CA . SER A 1 103 ? -3.114 -11.768 -6.445 1.00 85.06 103 SER A CA 1
ATOM 748 C C . SER A 1 103 ? -2.824 -11.724 -7.950 1.00 85.06 103 SER A C 1
ATOM 750 O O . SER A 1 103 ? -2.787 -12.758 -8.605 1.00 85.06 103 SER A O 1
ATOM 752 N N . GLU A 1 104 ? -2.642 -10.522 -8.505 1.00 84.62 104 GLU A N 1
ATOM 753 C CA . GLU A 1 104 ? -2.203 -10.321 -9.884 1.00 84.62 104 GLU A CA 1
ATOM 754 C C . GLU A 1 104 ? -0.684 -10.543 -9.975 1.00 84.62 104 GLU A C 1
ATOM 756 O O . GLU A 1 104 ? 0.085 -9.932 -9.226 1.00 84.62 104 GLU A O 1
ATOM 761 N N . VAL A 1 105 ? -0.260 -11.427 -10.886 1.00 82.00 105 VAL A N 1
ATOM 762 C CA . VAL A 1 105 ? 1.146 -11.832 -11.038 1.00 82.00 105 VAL A CA 1
ATOM 763 C C . VAL A 1 105 ? 2.030 -10.619 -11.314 1.00 82.00 105 VAL A C 1
ATOM 765 O O . VAL A 1 105 ? 1.730 -9.792 -12.170 1.00 82.00 105 VAL A O 1
ATOM 768 N N . GLY A 1 106 ? 3.135 -10.527 -10.572 1.00 82.75 106 GLY A N 1
ATOM 769 C CA . GLY A 1 106 ? 4.117 -9.459 -10.722 1.00 82.75 106 GLY A CA 1
ATOM 770 C C . GLY A 1 106 ? 3.684 -8.116 -10.136 1.00 82.75 106 GLY A C 1
ATOM 771 O O . GLY A 1 106 ? 4.424 -7.157 -10.281 1.00 82.75 106 GLY A O 1
ATOM 772 N N . HIS A 1 107 ? 2.527 -8.007 -9.480 1.00 91.06 107 HIS A N 1
ATOM 773 C CA . HIS A 1 107 ? 2.045 -6.756 -8.889 1.00 91.06 107 HIS A CA 1
ATOM 774 C C . HIS A 1 107 ? 2.034 -6.797 -7.359 1.00 91.06 107 HIS A C 1
ATOM 776 O O . HIS A 1 107 ? 2.109 -7.856 -6.733 1.00 91.06 107 HIS A O 1
ATOM 782 N N . TYR A 1 108 ? 1.891 -5.625 -6.745 1.00 95.62 108 TYR A N 1
ATOM 783 C CA . TYR A 1 108 ? 1.879 -5.453 -5.296 1.00 95.62 108 TYR A CA 1
ATOM 784 C C . TYR A 1 108 ? 0.584 -4.780 -4.839 1.00 95.62 108 TYR A C 1
ATOM 786 O O . TYR A 1 108 ? -0.174 -4.198 -5.621 1.00 95.62 108 TYR A O 1
ATOM 794 N N . ALA A 1 109 ? 0.312 -4.870 -3.546 1.00 96.69 109 ALA A N 1
ATOM 795 C CA . ALA A 1 109 ? -0.788 -4.172 -2.912 1.00 96.69 109 ALA A CA 1
ATOM 796 C C . ALA A 1 109 ? -0.345 -3.618 -1.560 1.00 96.69 109 ALA A C 1
ATOM 798 O O . ALA A 1 109 ? 0.370 -4.275 -0.804 1.00 96.69 109 ALA A O 1
ATOM 799 N N . LEU A 1 110 ? -0.820 -2.420 -1.243 1.00 97.44 110 LEU A N 1
ATOM 800 C CA . LEU A 1 110 ? -0.616 -1.769 0.041 1.00 97.44 110 LEU A CA 1
ATOM 801 C C . LEU A 1 110 ? -1.939 -1.773 0.799 1.00 97.44 110 LEU A C 1
ATOM 803 O O . LEU A 1 110 ? -2.941 -1.251 0.313 1.00 97.44 110 LEU A O 1
ATOM 807 N N . SER A 1 111 ? -1.953 -2.399 1.971 1.00 97.44 111 SER A N 1
ATOM 808 C CA . SER A 1 111 ? -3.110 -2.408 2.871 1.00 97.44 111 SER A CA 1
ATOM 809 C C . SER A 1 111 ? -2.782 -1.560 4.093 1.00 97.44 111 SER A C 1
ATOM 811 O O . SER A 1 111 ? -1.708 -1.733 4.656 1.00 97.44 111 SER A O 1
ATOM 813 N N . VAL A 1 112 ? -3.657 -0.639 4.489 1.00 97.75 112 VAL A N 1
ATOM 814 C CA . VAL A 1 112 ? -3.383 0.330 5.566 1.00 97.75 112 VAL A CA 1
ATOM 815 C C . VAL A 1 112 ? -4.645 0.655 6.356 1.00 97.75 112 VAL A C 1
ATOM 817 O O . VAL A 1 112 ? -5.739 0.701 5.793 1.00 97.75 112 VAL A O 1
ATOM 820 N N . VAL A 1 113 ? -4.505 0.914 7.653 1.00 97.50 113 VAL A N 1
ATOM 821 C CA . VAL A 1 113 ? -5.610 1.377 8.499 1.00 97.50 113 VAL A CA 1
ATOM 822 C C . VAL A 1 113 ? -5.852 2.880 8.313 1.00 97.50 113 VAL A C 1
ATOM 824 O O . VAL A 1 113 ? -4.985 3.704 8.601 1.00 97.50 113 VAL A O 1
ATOM 827 N N . ILE A 1 114 ? 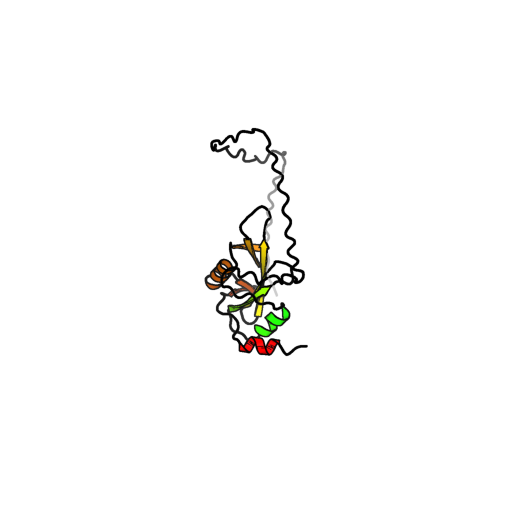-7.061 3.244 7.880 1.00 95.69 114 ILE A N 1
ATOM 828 C CA . ILE A 1 114 ? -7.540 4.615 7.649 1.00 95.69 114 ILE A CA 1
ATOM 829 C C . ILE A 1 114 ? -8.851 4.810 8.408 1.00 95.69 114 ILE A C 1
ATOM 831 O O . ILE A 1 114 ? -9.860 4.204 8.052 1.00 95.69 114 ILE A O 1
ATOM 835 N N . SER A 1 115 ? -8.861 5.662 9.440 1.00 91.62 115 SER A N 1
ATOM 836 C CA . SER A 1 115 ? -10.066 5.959 10.238 1.00 91.62 115 SER A CA 1
ATOM 837 C C . SER A 1 115 ? -10.841 4.697 10.663 1.00 91.62 115 SER A C 1
ATOM 839 O O . SER A 1 115 ? -12.038 4.574 10.402 1.00 91.62 115 SER A O 1
ATOM 841 N N . SER A 1 116 ? -10.134 3.733 11.265 1.00 89.94 116 SER A N 1
ATOM 842 C CA . SER A 1 116 ? -10.668 2.437 11.729 1.00 89.94 116 SER A CA 1
ATOM 843 C C . SER A 1 116 ? -11.210 1.503 10.638 1.00 89.94 116 SER A C 1
ATOM 845 O O . SER A 1 116 ? -11.814 0.477 10.943 1.00 89.94 116 SER A O 1
ATOM 847 N N . LYS A 1 117 ? -10.982 1.823 9.363 1.00 93.38 117 LYS A N 1
ATOM 848 C CA . LYS A 1 117 ? -11.225 0.939 8.218 1.00 93.38 117 LYS A CA 1
ATOM 849 C C . LYS A 1 117 ? -9.906 0.537 7.581 1.00 93.38 117 LYS A C 1
ATOM 851 O O . LYS A 1 117 ? -8.886 1.177 7.804 1.00 93.38 117 LYS A O 1
ATOM 856 N N . ILE A 1 118 ? -9.931 -0.501 6.755 1.00 95.50 118 ILE A N 1
ATOM 857 C CA . ILE A 1 118 ? -8.739 -0.975 6.051 1.00 95.50 118 ILE A CA 1
ATOM 858 C C . ILE A 1 118 ? -8.863 -0.565 4.583 1.00 95.50 118 ILE A C 1
ATOM 860 O O . ILE A 1 118 ? -9.775 -0.983 3.871 1.00 95.50 118 ILE A O 1
ATOM 864 N N . GLY A 1 119 ? -7.973 0.328 4.156 1.00 94.88 119 GLY A N 1
ATOM 865 C CA . GLY A 1 119 ? -7.827 0.759 2.774 1.00 94.88 119 GLY A CA 1
ATOM 866 C C . GLY A 1 119 ? -6.871 -0.159 2.021 1.00 94.88 119 GLY A C 1
ATOM 867 O O . GLY A 1 119 ? -5.866 -0.603 2.574 1.00 94.88 119 GLY A O 1
ATOM 868 N N . HIS A 1 120 ? -7.169 -0.415 0.747 1.00 95.12 120 HIS A N 1
ATOM 869 C CA . HIS A 1 120 ? -6.333 -1.230 -0.129 1.00 95.12 120 HIS A CA 1
ATOM 870 C C . HIS A 1 120 ? -6.007 -0.465 -1.406 1.00 95.12 120 HIS A C 1
ATOM 872 O O . HIS A 1 120 ? -6.906 -0.042 -2.133 1.00 95.12 120 HIS A O 1
ATOM 878 N N . PHE A 1 121 ? -4.718 -0.335 -1.692 1.00 95.88 121 PHE A N 1
ATOM 879 C CA . PHE A 1 121 ? -4.201 0.350 -2.866 1.00 95.88 121 PHE A CA 1
ATOM 880 C C . PHE A 1 121 ? -3.442 -0.643 -3.732 1.00 95.88 121 PHE A C 1
ATOM 882 O O . PHE A 1 121 ? -2.654 -1.452 -3.238 1.00 95.88 121 PHE A O 1
ATOM 889 N N . ARG A 1 122 ? -3.702 -0.599 -5.037 1.00 95.56 122 ARG A N 1
ATOM 890 C CA . ARG A 1 122 ? -3.003 -1.439 -6.009 1.00 95.56 122 ARG A CA 1
ATOM 891 C C . ARG A 1 122 ? -1.712 -0.751 -6.421 1.00 95.56 122 ARG A C 1
ATOM 893 O O . ARG A 1 122 ? -1.718 0.448 -6.698 1.00 95.56 122 ARG A O 1
ATOM 900 N N . ILE A 1 123 ? -0.643 -1.526 -6.507 1.00 96.62 123 ILE A N 1
ATOM 901 C CA . ILE A 1 123 ? 0.651 -1.079 -7.004 1.00 96.62 123 ILE A CA 1
ATOM 902 C C . ILE A 1 123 ? 0.979 -1.941 -8.216 1.00 96.62 123 ILE A C 1
ATOM 904 O O . ILE A 1 123 ? 1.215 -3.145 -8.099 1.00 96.62 123 ILE A O 1
ATOM 908 N N . ARG A 1 124 ? 0.963 -1.330 -9.400 1.00 94.75 124 ARG A N 1
ATOM 909 C CA . ARG A 1 124 ? 1.416 -2.009 -10.614 1.00 94.75 124 ARG A CA 1
ATOM 910 C C . ARG A 1 124 ? 2.923 -1.903 -10.702 1.00 94.75 124 ARG A C 1
ATOM 912 O O . ARG A 1 124 ? 3.479 -0.835 -10.487 1.00 94.75 124 ARG A O 1
ATOM 919 N N . HIS A 1 125 ? 3.545 -3.009 -11.051 1.00 91.69 125 HIS A N 1
ATOM 920 C CA . HIS A 1 125 ? 4.952 -3.070 -11.396 1.00 91.69 125 HIS A CA 1
ATOM 921 C C . HIS A 1 125 ? 5.025 -3.221 -12.909 1.00 91.69 125 HIS A C 1
ATOM 923 O O . HIS A 1 125 ? 4.434 -4.147 -13.471 1.00 91.69 125 HIS A O 1
ATOM 929 N N . LEU A 1 126 ? 5.665 -2.262 -13.560 1.00 88.69 126 LEU A N 1
ATOM 930 C CA . LEU A 1 126 ? 5.887 -2.264 -14.991 1.00 88.69 126 LEU A CA 1
ATOM 931 C C . LEU A 1 126 ? 7.366 -2.536 -15.230 1.00 88.69 126 LEU A C 1
ATOM 933 O O . LEU A 1 126 ? 8.206 -1.690 -14.936 1.00 88.69 126 LEU A O 1
ATOM 937 N N . VAL A 1 127 ? 7.645 -3.713 -15.777 1.00 82.62 127 VAL A N 1
ATOM 938 C CA . VAL A 1 127 ? 8.949 -4.072 -16.328 1.00 82.62 127 VAL A CA 1
ATOM 939 C C . VAL A 1 127 ? 8.752 -4.117 -17.835 1.00 82.62 127 VAL A C 1
ATOM 941 O O . VAL A 1 127 ? 8.072 -5.005 -18.348 1.00 82.62 127 VAL A O 1
ATOM 944 N N . ASP A 1 128 ? 9.237 -3.094 -18.531 1.00 72.44 128 ASP A N 1
ATOM 945 C CA . ASP A 1 128 ? 9.218 -3.051 -19.991 1.00 72.44 128 ASP A CA 1
ATOM 946 C C . ASP A 1 128 ? 10.513 -3.691 -20.493 1.00 72.44 128 ASP A C 1
ATOM 948 O O . ASP A 1 128 ? 11.589 -3.349 -20.021 1.00 72.44 128 ASP A O 1
ATOM 952 N N . SER A 1 129 ? 10.428 -4.602 -21.459 1.00 67.94 129 SER A N 1
ATOM 953 C CA . SER A 1 129 ? 11.596 -5.255 -22.066 1.00 67.94 129 SER A CA 1
ATOM 954 C C . SER A 1 129 ? 12.571 -4.260 -22.708 1.00 67.94 129 SER A C 1
ATOM 956 O O . SER A 1 129 ? 13.719 -4.606 -22.963 1.00 67.94 129 SER A O 1
ATOM 958 N N . MET A 1 130 ? 12.098 -3.042 -22.993 1.00 69.81 130 MET A N 1
ATOM 959 C CA . MET A 1 130 ? 12.870 -1.950 -23.585 1.00 69.81 130 MET A CA 1
ATOM 960 C C . MET A 1 130 ? 13.420 -0.950 -22.558 1.00 69.81 130 MET A C 1
ATOM 962 O O . MET A 1 130 ? 14.151 -0.037 -22.944 1.00 69.81 130 MET A O 1
ATOM 966 N N . ARG A 1 131 ? 13.036 -1.056 -21.279 1.00 65.75 131 ARG A N 1
ATOM 967 C CA . ARG A 1 131 ? 13.505 -0.169 -20.207 1.00 65.75 131 ARG A CA 1
ATOM 968 C C . ARG A 1 131 ? 14.248 -0.990 -19.167 1.00 65.75 131 ARG A C 1
ATOM 970 O O . ARG A 1 131 ? 13.679 -1.912 -18.598 1.00 65.75 131 ARG A O 1
ATOM 977 N N . ASP A 1 132 ? 15.486 -0.603 -18.886 1.00 70.19 132 ASP A N 1
ATOM 978 C CA . ASP A 1 132 ? 16.296 -1.279 -17.868 1.00 70.19 132 ASP A CA 1
ATOM 979 C C . ASP A 1 132 ? 15.734 -1.078 -16.447 1.00 70.19 132 ASP A C 1
ATOM 981 O O . ASP A 1 132 ? 15.896 -1.949 -15.593 1.00 70.19 132 ASP A O 1
ATOM 985 N N . ASP A 1 133 ? 15.012 0.025 -16.207 1.00 79.62 133 ASP A N 1
ATOM 986 C CA . ASP A 1 133 ? 14.525 0.387 -14.874 1.00 79.62 133 ASP A CA 1
ATOM 987 C C . ASP A 1 133 ? 13.035 0.044 -14.663 1.00 79.62 133 ASP A C 1
ATOM 989 O O . ASP A 1 133 ? 12.174 0.492 -15.439 1.00 79.62 133 ASP A O 1
ATOM 993 N N . PRO A 1 134 ? 12.687 -0.698 -13.591 1.00 86.69 134 PRO A N 1
ATOM 994 C CA . PRO A 1 134 ? 11.300 -0.970 -13.237 1.00 86.69 134 PRO A CA 1
ATOM 995 C C . PRO A 1 134 ? 10.575 0.306 -12.795 1.00 86.69 134 PRO A C 1
ATOM 997 O O . PRO A 1 134 ? 11.141 1.184 -12.146 1.00 86.69 134 PRO A O 1
ATOM 1000 N N . ILE A 1 135 ? 9.278 0.397 -13.104 1.00 91.75 135 ILE A N 1
ATOM 1001 C CA . ILE A 1 135 ? 8.421 1.500 -12.650 1.00 91.75 135 ILE A CA 1
ATOM 1002 C C . ILE A 1 135 ? 7.290 0.957 -11.785 1.00 91.75 135 ILE A C 1
ATOM 1004 O O . ILE A 1 135 ? 6.542 0.060 -12.183 1.00 91.75 135 ILE A O 1
ATOM 1008 N N . TYR A 1 136 ? 7.112 1.570 -10.619 1.00 94.00 136 TYR A N 1
ATOM 1009 C CA . TYR A 1 136 ? 6.042 1.271 -9.680 1.00 94.00 136 TYR A CA 1
ATOM 1010 C C . TYR A 1 136 ? 4.952 2.334 -9.761 1.00 94.00 136 TYR A C 1
ATOM 1012 O O . TYR A 1 136 ? 5.211 3.527 -9.628 1.00 94.00 136 TYR A O 1
ATOM 1020 N N . ILE A 1 137 ? 3.711 1.905 -9.977 1.00 95.75 137 ILE A N 1
ATOM 1021 C CA . ILE A 1 137 ? 2.567 2.796 -10.165 1.00 95.75 137 ILE A CA 1
ATOM 1022 C C . ILE A 1 137 ? 1.560 2.563 -9.043 1.00 95.75 137 ILE A C 1
ATOM 1024 O O . ILE A 1 137 ? 0.855 1.549 -9.041 1.00 95.75 137 ILE A O 1
ATOM 1028 N N . LEU A 1 138 ? 1.454 3.516 -8.118 1.00 97.00 138 LEU A N 1
ATOM 1029 C CA . LEU A 1 138 ? 0.420 3.524 -7.086 1.00 97.00 138 LEU A CA 1
ATOM 1030 C C . LEU A 1 138 ? -0.896 4.027 -7.685 1.00 97.00 138 LEU A C 1
ATOM 1032 O O . LEU A 1 138 ? -0.987 5.156 -8.174 1.00 97.00 138 LEU A O 1
ATOM 1036 N N . LEU A 1 139 ? -1.927 3.185 -7.637 1.00 95.25 139 LEU A N 1
ATOM 1037 C CA . LEU A 1 139 ? -3.261 3.511 -8.130 1.00 95.25 139 LEU A CA 1
ATOM 1038 C C . LEU A 1 139 ? -4.120 4.064 -6.988 1.00 95.25 139 LEU A C 1
ATOM 1040 O O . LEU A 1 139 ? -4.449 3.347 -6.040 1.00 95.25 139 LEU A O 1
ATOM 1044 N N . LEU A 1 140 ? -4.500 5.336 -7.103 1.00 93.38 140 LEU A N 1
ATOM 1045 C CA . LEU A 1 140 ? -5.333 6.050 -6.139 1.00 93.38 140 LEU A CA 1
ATOM 1046 C C . LEU A 1 140 ? -6.780 6.179 -6.643 1.00 93.38 140 LEU A C 1
ATOM 1048 O O . LEU A 1 140 ? -7.125 5.836 -7.778 1.00 93.38 140 LEU A O 1
ATOM 1052 N N . GLN A 1 141 ? -7.660 6.685 -5.778 1.00 86.50 141 GLN A N 1
ATOM 1053 C CA . GLN A 1 141 ? -9.050 6.952 -6.147 1.00 86.50 141 GLN A CA 1
ATOM 1054 C C . GLN A 1 141 ? -9.150 8.037 -7.238 1.00 86.50 141 GLN A C 1
ATOM 1056 O O . GLN A 1 141 ? -8.226 8.820 -7.453 1.00 86.50 141 GLN A O 1
ATOM 1061 N N . LYS A 1 142 ? -10.293 8.085 -7.940 1.00 85.19 142 LYS A N 1
ATOM 1062 C CA . LYS A 1 142 ? -10.565 9.022 -9.054 1.00 85.19 142 LYS A CA 1
ATOM 1063 C C . LYS A 1 142 ? -9.596 8.906 -10.244 1.00 85.19 142 LYS A C 1
ATOM 1065 O O . LYS A 1 142 ? -9.443 9.850 -11.009 1.00 85.19 142 LYS A O 1
ATOM 1070 N N . GLY A 1 143 ? -8.952 7.750 -10.412 1.00 85.31 143 GLY A N 1
ATOM 1071 C CA . GLY A 1 143 ? -8.057 7.491 -11.542 1.00 85.31 143 GLY A CA 1
ATOM 1072 C C . GLY A 1 143 ? -6.685 8.158 -11.431 1.00 85.31 143 GLY A C 1
ATOM 1073 O O . GLY A 1 143 ? -5.912 8.080 -12.384 1.00 85.31 143 GLY A O 1
ATOM 1074 N N . LEU A 1 144 ? -6.369 8.774 -10.287 1.00 91.81 144 LEU A N 1
ATOM 1075 C CA . LEU A 1 144 ? -5.050 9.336 -10.019 1.00 91.81 144 LEU A CA 1
ATOM 1076 C C . LEU A 1 144 ? -4.000 8.221 -9.931 1.00 91.81 144 LEU A C 1
ATOM 1078 O O . LEU A 1 144 ? -4.245 7.151 -9.368 1.00 91.81 144 LEU A O 1
ATOM 1082 N N . ARG A 1 145 ? -2.824 8.479 -10.505 1.00 95.62 145 ARG A N 1
ATOM 1083 C CA . ARG A 1 145 ? -1.699 7.540 -10.556 1.00 95.62 145 ARG A CA 1
ATOM 1084 C C . ARG A 1 145 ? -0.426 8.273 -10.173 1.00 95.62 145 ARG A C 1
ATOM 1086 O O . ARG A 1 145 ? -0.154 9.331 -10.736 1.00 95.62 145 ARG A O 1
ATOM 1093 N N . LEU A 1 146 ? 0.332 7.701 -9.248 1.00 95.81 146 LEU A N 1
ATOM 1094 C CA . LEU A 1 146 ? 1.657 8.186 -8.871 1.00 95.81 146 LEU A CA 1
ATOM 1095 C C . LEU A 1 146 ? 2.703 7.168 -9.318 1.00 95.81 146 LEU A C 1
ATOM 1097 O O . LEU A 1 146 ? 2.448 5.966 -9.247 1.00 95.81 146 LEU A O 1
ATOM 1101 N N . TYR A 1 147 ? 3.838 7.658 -9.804 1.00 95.31 147 TYR A N 1
ATOM 1102 C CA . TYR A 1 147 ? 4.902 6.856 -10.401 1.00 95.31 147 TYR A CA 1
ATOM 1103 C C . TYR A 1 147 ? 6.154 6.964 -9.542 1.00 95.31 147 TYR A C 1
ATOM 1105 O O . TYR A 1 147 ? 6.510 8.064 -9.130 1.00 95.31 147 TYR A O 1
ATOM 1113 N N . PHE A 1 148 ? 6.805 5.831 -9.314 1.00 94.00 148 PHE A N 1
ATOM 1114 C CA . PHE A 1 148 ? 7.994 5.706 -8.482 1.00 94.00 148 PHE A CA 1
ATOM 1115 C C . PHE A 1 148 ? 9.001 4.782 -9.162 1.00 94.00 148 PHE A C 1
ATOM 1117 O O . PHE A 1 148 ? 8.623 3.878 -9.914 1.00 94.00 148 PHE A O 1
ATOM 1124 N N . THR A 1 149 ? 10.277 5.005 -8.877 1.00 92.00 149 THR A N 1
ATOM 1125 C CA . THR A 1 149 ? 11.399 4.212 -9.401 1.00 92.00 149 THR A CA 1
ATOM 1126 C C . THR A 1 149 ? 11.707 2.996 -8.529 1.00 92.00 149 THR A C 1
ATOM 1128 O O . THR A 1 149 ? 12.327 2.044 -8.984 1.00 92.00 149 THR A O 1
ATOM 1131 N N . SER A 1 150 ? 11.231 2.988 -7.280 1.00 91.56 150 SER A N 1
ATOM 1132 C CA . SER A 1 150 ? 11.359 1.850 -6.366 1.00 91.56 150 SER A CA 1
ATOM 1133 C C . SER A 1 150 ? 10.174 1.748 -5.405 1.00 91.56 150 SER A C 1
ATOM 1135 O O . SER A 1 150 ? 9.465 2.727 -5.146 1.00 91.56 150 SER A O 1
ATOM 1137 N N . LEU A 1 151 ? 9.974 0.562 -4.820 1.00 93.00 151 LEU A N 1
ATOM 1138 C CA . LEU A 1 151 ? 9.007 0.388 -3.728 1.00 93.00 151 LEU A CA 1
ATOM 1139 C C . LEU A 1 151 ? 9.403 1.188 -2.484 1.00 93.00 151 LEU A C 1
ATOM 1141 O O . LEU A 1 151 ? 8.525 1.680 -1.779 1.00 93.00 151 LEU A O 1
ATOM 1145 N N . LYS A 1 152 ? 10.706 1.349 -2.226 1.00 93.69 152 LYS A N 1
ATOM 1146 C CA . LYS A 1 152 ? 11.218 2.154 -1.114 1.00 93.69 152 LYS A CA 1
ATOM 1147 C C . LYS A 1 152 ? 10.771 3.607 -1.223 1.00 93.69 152 LYS A C 1
ATOM 1149 O O . LYS A 1 152 ? 10.152 4.113 -0.293 1.00 93.69 152 LYS A O 1
ATOM 1154 N N . GLU A 1 153 ? 11.008 4.227 -2.377 1.00 94.69 153 GLU A N 1
ATOM 1155 C CA . GLU A 1 153 ? 10.589 5.603 -2.662 1.00 94.69 153 GLU A CA 1
ATOM 1156 C C . GLU A 1 153 ? 9.071 5.770 -2.488 1.00 94.69 153 GLU A C 1
ATOM 1158 O O . GLU A 1 153 ? 8.616 6.707 -1.836 1.00 94.69 153 GLU A O 1
ATOM 1163 N N . LEU A 1 154 ? 8.278 4.818 -3.000 1.00 95.69 154 LEU A N 1
ATOM 1164 C CA . LEU A 1 154 ? 6.821 4.816 -2.845 1.00 95.69 154 LEU A CA 1
ATOM 1165 C C . LEU A 1 154 ? 6.406 4.821 -1.369 1.00 95.69 154 LEU A C 1
ATOM 1167 O O . LEU A 1 154 ? 5.531 5.596 -0.975 1.00 95.69 154 LEU A O 1
ATOM 1171 N N . ILE A 1 155 ? 7.002 3.947 -0.553 1.00 96.25 155 ILE A N 1
ATOM 1172 C CA . ILE A 1 155 ? 6.680 3.847 0.874 1.00 96.25 155 ILE A CA 1
ATOM 1173 C C . ILE A 1 155 ? 7.120 5.109 1.616 1.00 96.25 155 ILE A C 1
ATOM 1175 O O . ILE A 1 155 ? 6.321 5.650 2.378 1.00 96.25 155 ILE A O 1
ATOM 1179 N N . GLU A 1 156 ? 8.324 5.621 1.357 1.00 95.56 156 GLU A N 1
ATOM 1180 C CA . GLU A 1 156 ? 8.818 6.870 1.948 1.00 95.56 156 GLU A CA 1
ATOM 1181 C C . GLU A 1 156 ? 7.885 8.047 1.623 1.00 95.56 156 GLU A C 1
ATOM 1183 O O . GLU A 1 156 ? 7.485 8.809 2.504 1.00 95.56 156 GLU A O 1
ATOM 1188 N N . GLU A 1 157 ? 7.426 8.164 0.384 1.00 96.38 157 GLU A N 1
ATOM 1189 C CA . GLU A 1 157 ? 6.459 9.189 -0.008 1.00 96.38 157 GLU A CA 1
ATOM 1190 C C . GLU A 1 157 ? 5.117 9.040 0.726 1.00 96.38 157 GLU A C 1
ATOM 1192 O O . GLU A 1 157 ? 4.573 10.023 1.238 1.00 96.38 157 GLU A O 1
ATOM 1197 N N . CYS A 1 158 ? 4.622 7.808 0.881 1.00 96.88 158 CYS A N 1
ATOM 1198 C CA . CYS A 1 158 ? 3.414 7.529 1.659 1.00 96.88 158 CYS A CA 1
ATOM 1199 C C . CYS A 1 158 ? 3.596 7.747 3.178 1.00 96.88 158 CYS A C 1
ATOM 1201 O O . CYS A 1 158 ? 2.601 7.911 3.885 1.00 96.88 158 CYS A O 1
ATOM 1203 N N . THR A 1 159 ? 4.827 7.736 3.706 1.00 96.56 159 THR A N 1
ATOM 1204 C CA . THR A 1 159 ? 5.108 8.101 5.111 1.00 96.56 159 THR A CA 1
ATOM 1205 C C . THR A 1 159 ? 5.129 9.615 5.332 1.00 96.56 159 THR A C 1
ATOM 1207 O O . THR A 1 159 ? 4.715 10.093 6.388 1.00 96.56 159 THR A O 1
ATOM 1210 N N . HIS A 1 160 ? 5.557 10.393 4.335 1.00 96.00 160 HIS A N 1
ATOM 1211 C CA . HIS A 1 160 ? 5.720 11.841 4.481 1.00 96.00 160 HIS A CA 1
ATOM 1212 C C . HIS A 1 160 ? 4.483 12.646 4.068 1.00 96.00 160 HIS A C 1
ATOM 1214 O O . HIS A 1 160 ? 4.251 13.727 4.615 1.00 96.00 160 HIS A O 1
ATOM 1220 N N . LYS A 1 161 ? 3.679 12.141 3.122 1.00 94.75 161 LYS A N 1
ATOM 1221 C CA . LYS A 1 161 ? 2.560 12.883 2.523 1.00 94.75 161 LYS A CA 1
ATOM 1222 C C . LYS A 1 161 ? 1.214 12.197 2.747 1.00 94.75 161 LYS A C 1
ATOM 1224 O O . LYS A 1 161 ? 1.097 10.976 2.717 1.00 94.75 161 LYS A O 1
ATOM 1229 N N . ASP A 1 162 ? 0.167 13.009 2.867 1.00 92.69 162 ASP A N 1
ATOM 1230 C CA . ASP A 1 162 ? -1.230 12.572 2.988 1.00 92.69 162 ASP A CA 1
ATOM 1231 C C . ASP A 1 162 ? -1.830 12.191 1.617 1.00 92.69 162 ASP A C 1
ATOM 1233 O O . ASP A 1 162 ? -2.811 12.773 1.159 1.00 92.69 162 ASP A O 1
ATOM 1237 N N . ILE A 1 163 ? -1.209 11.234 0.918 1.00 93.69 163 ILE A N 1
ATOM 1238 C CA . ILE A 1 163 ? -1.620 10.802 -0.436 1.00 93.69 163 ILE A CA 1
ATOM 1239 C C . ILE A 1 163 ? -2.618 9.641 -0.428 1.00 93.69 163 ILE A C 1
ATOM 1241 O O . ILE A 1 163 ? -3.423 9.492 -1.352 1.00 93.69 163 ILE A O 1
ATOM 1245 N N . LEU A 1 164 ? -2.584 8.814 0.617 1.00 94.94 164 LEU A N 1
ATOM 1246 C CA . LEU A 1 164 ? -3.472 7.667 0.753 1.00 94.94 164 LEU A CA 1
ATOM 1247 C C . LEU A 1 164 ? -4.807 8.144 1.304 1.00 94.94 164 LEU A C 1
ATOM 1249 O O . LEU A 1 164 ? -4.866 8.755 2.369 1.00 94.94 164 LEU A O 1
ATOM 1253 N N . SER A 1 165 ? -5.886 7.856 0.581 1.00 92.00 165 SER A N 1
ATOM 1254 C CA . SER A 1 165 ? -7.220 8.291 0.974 1.00 92.00 165 SER A CA 1
ATOM 1255 C C . SER A 1 165 ? -8.271 7.205 0.830 1.00 92.00 165 SER A C 1
ATOM 1257 O O . SER A 1 165 ? -8.209 6.336 -0.042 1.00 92.00 165 SER A O 1
ATOM 1259 N N . TYR A 1 166 ? -9.267 7.287 1.703 1.00 88.06 166 TYR A N 1
ATOM 1260 C CA . TYR A 1 166 ? -10.461 6.465 1.674 1.00 88.06 166 TYR A CA 1
ATOM 1261 C C . TYR A 1 166 ? -11.698 7.362 1.690 1.00 88.06 166 TYR A C 1
ATOM 1263 O O . TYR A 1 166 ? -11.832 8.254 2.532 1.00 88.06 166 TYR A O 1
ATOM 1271 N N . LYS A 1 167 ? -12.621 7.115 0.758 1.00 88.06 167 LYS A N 1
ATOM 1272 C CA . LYS A 1 167 ? -13.914 7.798 0.715 1.00 88.06 167 LYS A CA 1
ATOM 1273 C C . LYS A 1 167 ? -14.849 7.211 1.771 1.00 88.06 167 LYS A C 1
ATOM 1275 O O . LYS A 1 167 ? -15.249 6.054 1.671 1.00 88.06 167 LYS A O 1
ATOM 1280 N N . SER A 1 168 ? -15.237 8.026 2.747 1.00 84.69 168 SER A N 1
ATOM 1281 C CA . SER A 1 168 ? -16.225 7.677 3.766 1.00 84.69 168 SER A CA 1
ATOM 1282 C C . SER A 1 168 ? -17.419 8.621 3.652 1.00 84.69 168 SER A C 1
ATOM 1284 O O . SER A 1 168 ? -17.375 9.755 4.121 1.00 84.69 168 SER A O 1
ATOM 1286 N N . GLY A 1 169 ? -18.488 8.163 2.995 1.00 84.94 169 GLY A N 1
ATOM 1287 C CA . GLY A 1 169 ? -19.636 9.015 2.676 1.00 84.94 169 GLY A CA 1
ATOM 1288 C C . GLY A 1 169 ? -19.271 10.091 1.647 1.00 84.94 169 GLY A C 1
ATOM 1289 O O . GLY A 1 169 ? -18.777 9.771 0.562 1.00 84.94 169 GLY A O 1
ATOM 1290 N N . SER A 1 170 ? -19.526 11.358 1.978 1.00 85.31 170 SER A N 1
ATOM 1291 C CA . SER A 1 170 ? -19.164 12.528 1.163 1.00 85.31 170 SER A CA 1
ATOM 1292 C C . SER A 1 170 ? -17.719 12.997 1.370 1.00 85.31 170 SER A C 1
ATOM 1294 O O . SER A 1 170 ? -17.204 1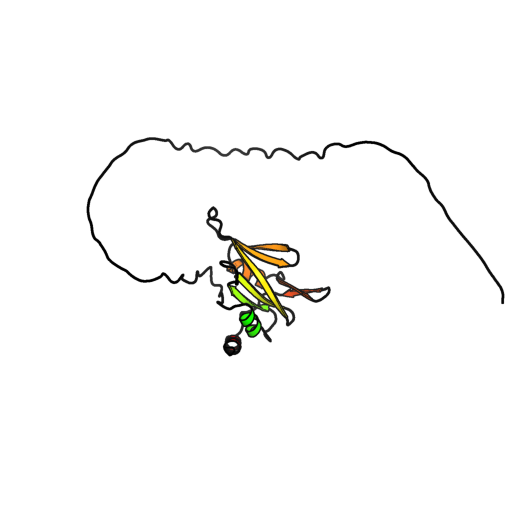3.745 0.541 1.00 85.31 170 SER A O 1
ATOM 1296 N N . GLU A 1 171 ? -17.051 12.543 2.431 1.00 88.56 171 GLU A N 1
ATOM 1297 C CA . GLU A 1 171 ? -15.717 13.006 2.804 1.00 88.56 171 GLU A CA 1
ATOM 1298 C C . GLU A 1 171 ? -14.611 12.037 2.377 1.00 88.56 171 GLU A C 1
ATOM 1300 O O . GLU A 1 171 ? -14.797 10.819 2.292 1.00 88.56 171 GLU A O 1
ATOM 1305 N N . PHE A 1 172 ? -13.417 12.592 2.165 1.00 89.31 172 PHE A N 1
ATOM 1306 C CA . PHE A 1 172 ? -12.183 11.827 2.024 1.00 89.31 172 PHE A CA 1
ATOM 1307 C C . PHE A 1 172 ? -11.413 11.886 3.339 1.00 89.31 172 PHE A C 1
ATOM 1309 O O . PHE A 1 172 ? -11.154 12.966 3.868 1.00 89.31 172 PHE A O 1
ATOM 1316 N N . LYS A 1 173 ? -11.050 10.717 3.864 1.00 92.75 173 LYS A N 1
ATOM 1317 C CA . LYS A 1 173 ? -10.137 10.587 5.000 1.00 92.75 173 LYS A CA 1
ATOM 1318 C C . LYS A 1 173 ? -8.763 10.226 4.463 1.00 92.75 173 LYS A C 1
ATOM 1320 O O . LYS A 1 173 ? -8.657 9.305 3.654 1.00 92.75 173 LYS A O 1
ATOM 1325 N N . TYR A 1 174 ? -7.748 10.957 4.902 1.00 93.44 174 TYR A N 1
ATOM 1326 C CA . TYR A 1 174 ? -6.366 10.784 4.470 1.00 93.44 174 TYR A CA 1
ATOM 1327 C C . TYR A 1 174 ? -5.537 10.113 5.565 1.00 93.44 174 TYR A C 1
ATOM 1329 O O . TYR A 1 174 ? -5.913 10.143 6.742 1.00 93.44 174 TYR A O 1
ATOM 1337 N N . VAL A 1 175 ? -4.435 9.475 5.179 1.00 95.88 175 VAL A N 1
ATOM 1338 C CA . VAL A 1 175 ? -3.506 8.842 6.117 1.00 95.88 175 VAL A CA 1
ATOM 1339 C C . VAL A 1 175 ? -2.072 8.877 5.598 1.00 95.88 175 VAL A C 1
ATOM 1341 O O . VAL A 1 175 ? -1.847 8.851 4.385 1.00 95.88 175 VAL A O 1
ATOM 1344 N N . ARG A 1 176 ? -1.122 8.824 6.535 1.00 97.31 176 ARG A N 1
ATOM 1345 C CA . ARG A 1 176 ? 0.289 8.510 6.285 1.00 97.31 176 ARG A CA 1
ATOM 1346 C C . ARG A 1 176 ? 0.620 7.133 6.827 1.00 97.31 176 ARG A C 1
ATOM 1348 O O . ARG A 1 176 ? 0.037 6.695 7.818 1.00 97.31 176 ARG A O 1
ATOM 1355 N N . LEU A 1 177 ? 1.575 6.467 6.200 1.00 97.62 177 LEU A N 1
ATOM 1356 C CA . LEU A 1 177 ? 2.133 5.237 6.745 1.00 97.62 177 LEU A CA 1
ATOM 1357 C C . LEU A 1 177 ? 2.954 5.558 7.994 1.00 97.62 177 LEU A C 1
ATOM 1359 O O . LEU A 1 177 ? 3.736 6.506 7.991 1.00 97.62 177 LEU A O 1
ATOM 1363 N N . THR A 1 178 ? 2.777 4.774 9.054 1.00 96.75 178 THR A N 1
ATOM 1364 C CA . THR A 1 178 ? 3.464 5.001 10.335 1.00 96.75 178 THR A CA 1
ATOM 1365 C C . THR A 1 178 ? 4.362 3.831 10.701 1.00 96.75 178 THR A C 1
ATOM 1367 O O . THR A 1 178 ? 5.553 4.013 10.934 1.00 96.75 178 THR A O 1
ATOM 1370 N N . SER A 1 179 ? 3.816 2.617 10.718 1.00 94.62 179 SER A N 1
ATOM 1371 C CA . SER A 1 179 ? 4.561 1.422 11.109 1.00 94.62 179 SER A CA 1
ATOM 1372 C C . SER A 1 179 ? 3.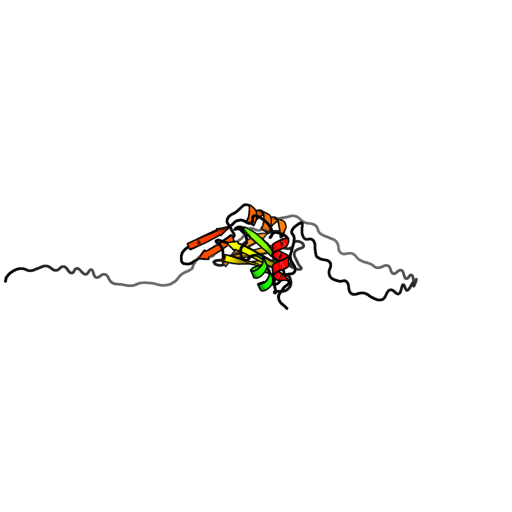968 0.136 10.522 1.00 94.62 179 SER A C 1
ATOM 1374 O O . SER A 1 179 ? 2.776 0.080 10.205 1.00 94.62 179 SER A O 1
ATOM 1376 N N . PRO A 1 180 ? 4.777 -0.926 10.379 1.00 95.00 180 PRO A N 1
ATOM 1377 C CA . PRO A 1 180 ? 4.249 -2.267 10.157 1.00 95.00 180 PRO A CA 1
ATOM 1378 C C . PRO A 1 180 ? 3.470 -2.765 11.392 1.00 95.00 180 PRO A C 1
ATOM 1380 O O . PRO A 1 180 ? 3.621 -2.210 12.485 1.00 95.00 180 PRO A O 1
ATOM 1383 N N . PRO A 1 181 ? 2.651 -3.827 11.264 1.00 94.62 181 PRO A N 1
ATOM 1384 C CA . PRO A 1 181 ? 1.910 -4.375 12.390 1.00 94.62 181 PRO A CA 1
ATOM 1385 C C . PRO A 1 181 ? 2.873 -4.987 13.415 1.00 94.62 181 PRO A C 1
ATOM 1387 O O . PRO A 1 181 ? 3.885 -5.582 13.023 1.00 94.62 181 PRO A O 1
ATOM 1390 N N . PRO A 1 182 ? 2.555 -4.910 14.716 1.00 93.94 182 PRO A N 1
ATOM 1391 C CA . PRO A 1 182 ? 3.357 -5.552 15.748 1.00 93.94 182 PRO A CA 1
ATOM 1392 C C . PRO A 1 182 ? 3.357 -7.077 15.569 1.00 93.94 182 PRO A C 1
ATOM 1394 O O . PRO A 1 182 ? 2.410 -7.661 15.042 1.00 93.94 182 PRO A O 1
ATOM 1397 N N . SER A 1 183 ? 4.410 -7.748 16.039 1.00 91.06 183 SER A N 1
ATOM 1398 C CA . SER A 1 183 ? 4.621 -9.190 15.824 1.00 91.06 183 SER A CA 1
ATOM 1399 C C . SER A 1 183 ? 3.453 -10.067 16.295 1.00 91.06 183 SER A C 1
ATOM 1401 O O . SER A 1 183 ? 3.106 -11.038 15.624 1.00 91.06 183 SER A O 1
ATOM 1403 N N . TRP A 1 184 ? 2.802 -9.709 17.404 1.00 90.62 184 TRP A N 1
ATOM 1404 C CA . TRP A 1 184 ? 1.654 -10.445 17.944 1.00 90.62 184 TRP A CA 1
ATOM 1405 C C . TRP A 1 184 ? 0.426 -10.410 17.022 1.00 90.62 184 TRP A C 1
ATOM 1407 O O . TRP A 1 184 ? -0.345 -11.368 17.003 1.00 90.62 184 TRP A O 1
ATOM 1417 N N . ALA A 1 185 ? 0.256 -9.366 16.201 1.00 91.31 185 ALA A N 1
ATOM 1418 C CA . ALA A 1 185 ? -0.888 -9.249 15.292 1.00 91.31 185 ALA A CA 1
ATOM 1419 C C . ALA A 1 185 ? -0.885 -10.349 14.216 1.00 91.31 185 ALA A C 1
ATOM 1421 O O . ALA A 1 185 ? -1.935 -10.755 13.721 1.00 91.31 185 ALA A O 1
ATOM 1422 N N . TRP A 1 186 ? 0.295 -10.881 13.892 1.00 88.75 186 TRP A N 1
ATOM 1423 C CA . TRP A 1 186 ? 0.462 -11.958 12.919 1.00 88.75 186 TRP A CA 1
ATOM 1424 C C . TRP A 1 186 ? 0.042 -13.332 13.453 1.00 88.75 186 TRP A C 1
ATOM 1426 O O . TRP A 1 186 ? -0.340 -14.188 12.659 1.00 88.75 186 TRP A O 1
ATOM 1436 N N . GLN A 1 187 ? 0.060 -13.535 14.776 1.00 83.44 187 GLN A N 1
ATOM 1437 C CA . GLN A 1 187 ? -0.304 -14.809 15.415 1.00 83.44 187 GLN A CA 1
ATOM 1438 C C . GLN A 1 187 ? -1.816 -15.058 15.355 1.00 83.44 187 GLN A C 1
ATOM 1440 O O . GLN A 1 187 ? -2.264 -16.180 15.110 1.00 83.44 187 GLN A O 1
ATOM 1445 N N . ASN A 1 188 ? -2.606 -13.989 15.475 1.00 68.75 188 ASN A N 1
ATOM 1446 C CA . ASN A 1 188 ? -4.068 -14.044 15.394 1.00 68.75 188 ASN A CA 1
ATOM 1447 C C . ASN A 1 188 ? -4.567 -14.442 13.994 1.00 68.75 188 ASN A C 1
ATOM 1449 O O . ASN A 1 188 ? -5.673 -14.951 13.847 1.00 68.75 188 ASN A O 1
ATOM 1453 N N . ALA A 1 189 ? -3.744 -14.245 12.961 1.00 66.06 189 ALA A N 1
ATOM 1454 C CA . ALA A 1 189 ? -4.088 -14.529 11.571 1.00 66.06 189 ALA A CA 1
ATOM 1455 C C . ALA A 1 189 ? -3.695 -15.946 11.102 1.00 66.06 189 ALA A C 1
ATOM 1457 O O . ALA A 1 189 ? -3.908 -16.290 9.940 1.00 66.06 189 ALA A O 1
ATOM 1458 N N . SER A 1 190 ? -3.087 -16.759 11.972 1.00 62.59 190 SER A N 1
ATOM 1459 C CA . SER A 1 190 ? -2.715 -18.162 11.703 1.00 62.59 190 SER A CA 1
ATOM 1460 C C . SER A 1 190 ? -3.759 -19.187 12.161 1.00 62.59 190 SER A C 1
ATOM 1462 O O . SER A 1 190 ? -3.604 -20.365 11.865 1.00 62.59 190 SER A O 1
ATOM 1464 N N . GLY A 1 191 ? -4.810 -18.763 12.870 1.00 55.31 191 GLY A N 1
ATOM 1465 C CA . GLY A 1 191 ? -5.786 -19.657 13.509 1.00 55.31 191 GLY A CA 1
ATOM 1466 C C . GLY A 1 191 ? -6.988 -20.088 12.657 1.00 55.31 191 GLY A C 1
ATOM 1467 O O . GLY A 1 191 ? -7.917 -20.663 13.211 1.00 55.31 191 GLY A O 1
ATOM 1468 N N . GLY A 1 192 ? -7.013 -19.795 11.354 1.00 47.16 192 GLY A N 1
ATOM 1469 C CA . GLY A 1 192 ? -8.101 -20.192 10.453 1.00 47.16 192 GLY A CA 1
ATOM 1470 C C . GLY A 1 192 ? -7.599 -21.152 9.381 1.00 47.16 192 GLY A C 1
ATOM 1471 O O . GLY A 1 192 ? -6.997 -20.709 8.405 1.00 47.16 192 GLY A O 1
ATOM 1472 N N . SER A 1 193 ? -7.812 -22.451 9.586 1.00 37.38 193 SER A N 1
ATOM 1473 C CA . SER A 1 193 ? -7.749 -23.499 8.556 1.00 37.38 193 SER A CA 1
ATOM 1474 C C . SER A 1 193 ? -9.126 -24.118 8.402 1.00 37.38 193 SER A C 1
ATOM 1476 O O . SER A 1 193 ? -9.812 -24.238 9.442 1.00 37.38 193 SER A O 1
#

Foldseek 3Di:
DDDDDDDDDDDDDDDDDDDDDDDDDDDPDDDDDDDDDDDDDDDDDDDDDDDDDDDDDDDDDDDDPPPDPPPQDPDDEDADAPVLQQQLCQPPDFQAWHWYPYPPPQWIKIWTQFPRDIDIWTWDWDDDPPDPFIKIWTQAPPRDIDIDRTPVVVLVCLQPDQRHWDDDPPDITTGGHDYYGDPVSSVSSVPDD

Secondary structure (DSSP, 8-state):
------------------------PPP---------------------------------------------TT---B---HHHHHHHHTTPPTTBEEEEE-SSTT-EEEEEEETTEEEEEEEEEE--TT-SS-EEEEE-GGG-EEEESSHHHHHHHHHHS--EEEEETTEEEEE---BPPPGGGGTGGG---